Protein AF-A0A920LDJ9-F1 (afdb_monomer)

Mean predicted aligned error: 8.56 Å

Solvent-accessible surface area (backbone atoms only — not comparable to full-atom values): 13242 Å² total; per-residue (Å²): 76,77,41,47,17,67,67,54,40,52,50,41,68,71,43,94,56,58,54,66,34,36,39,32,31,62,89,58,77,94,44,65,70,59,52,51,54,36,54,75,69,71,35,48,76,42,75,34,60,63,67,60,51,50,73,74,42,90,62,85,28,80,53,34,40,34,37,31,62,62,80,78,66,37,39,60,67,56,49,53,63,68,54,57,92,59,74,59,45,39,37,41,35,45,40,51,45,53,52,33,52,47,51,10,35,36,41,25,38,35,46,78,39,68,42,68,30,39,38,32,28,69,60,70,39,39,65,94,44,73,60,18,44,59,48,12,71,58,30,64,79,80,39,53,37,28,46,22,86,47,55,64,60,55,52,52,53,42,45,76,72,63,35,48,34,35,32,61,35,76,87,37,91,42,44,56,90,80,53,91,58,62,47,36,34,34,42,37,42,34,15,85,96,72,41,54,55,67,77,58,58,74,69,36,79,42,58,20,18,80,91,68,91,65,92,66,81,74,69,61,62,36,60,47,44,40,57,53,38,48,58,39,30,77,49,32,87,86,59,82,124

pLDDT: mean 90.37, std 8.99, range [36.34, 98.56]

Nearest PDB structures (foldseek):
  1gz0-assembly4_D  TM=6.797E-01  e=7.907E-22  Escherichia coli
  1gz0-assembly4_E  TM=9.641E-01  e=1.935E-15  Escherichia coli
  5l0z-assembly1_B  TM=7.127E-01  e=6.877E-16  Sinorhizobium meliloti 1021
  3nk6-assembly1_B  TM=6.670E-01  e=1.717E-14  Streptomyces actuosus
  1zjr-assembly1_A  TM=8.418E-01  e=9.550E-12  Aquifex aeolicus

Secondary structure (DSSP, 8-state):
-EEESHHHHHHHHHTT--EEEEEEETT-SS-HHHHHHHHHTT--EEEE-HHHHHHH-SS--TTEEEEEPPPPEE-HHHHHHHHTT-SSEEEEEEES---HHHHHHHHHHHHHTT--EEEEESSSS----HHHHHHHTTGGGTS-EEEES-HHHHHHHHHHTT-EEEEE-TT-SSBGGGS--SSEEEEEEEBTTTBS-HHHHTT-SEEEB----SS-----HHHHHHHHHHHHHHT-TT---

Radius of gyration: 21.3 Å; Cα contacts (8 Å, |Δi|>4): 452; chains: 1; bounding box: 53×39×62 Å

Structure (mmCIF, N/CA/C/O backbone):
data_AF-A0A920LDJ9-F1
#
_entry.id   AF-A0A920LDJ9-F1
#
loop_
_atom_site.group_PDB
_atom_site.id
_atom_site.type_symbol
_atom_site.label_atom_id
_atom_site.label_alt_id
_atom_site.label_comp_id
_atom_site.label_asym_id
_atom_site.label_entity_id
_atom_site.label_seq_id
_atom_site.pdbx_PDB_ins_code
_atom_site.Cartn_x
_atom_site.Cartn_y
_atom_site.Cartn_z
_atom_site.occupancy
_atom_site.B_iso_or_equiv
_atom_site.auth_seq_id
_atom_site.auth_comp_id
_atom_site.auth_asym_id
_atom_site.auth_atom_id
_atom_site.pdbx_PDB_model_num
ATOM 1 N N . MET A 1 1 ? 8.151 -0.214 -15.567 1.00 76.38 1 MET A N 1
ATOM 2 C CA . MET A 1 1 ? 9.217 0.803 -15.373 1.00 76.38 1 MET A CA 1
ATOM 3 C C . MET A 1 1 ? 10.344 0.536 -16.364 1.00 76.38 1 MET A C 1
ATOM 5 O O . MET A 1 1 ? 10.210 -0.383 -17.168 1.00 76.38 1 MET A O 1
ATOM 9 N N . LYS A 1 2 ? 11.404 1.351 -16.380 1.00 85.19 2 LYS A N 1
ATOM 10 C CA . LYS A 1 2 ? 12.572 1.131 -17.244 1.00 85.19 2 LYS A CA 1
ATOM 11 C C . LYS A 1 2 ? 13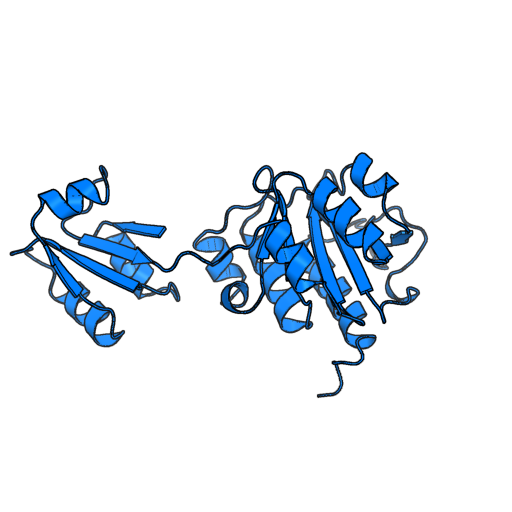.827 1.161 -16.387 1.00 85.19 2 LYS A C 1
ATOM 13 O O . LYS A 1 2 ? 14.000 2.110 -15.632 1.00 85.19 2 LYS A O 1
ATOM 18 N N . VAL A 1 3 ? 14.690 0.170 -16.552 1.00 86.56 3 VAL A N 1
ATOM 19 C CA . VAL A 1 3 ? 16.051 0.176 -16.004 1.00 86.56 3 VAL A CA 1
ATOM 20 C C . VAL A 1 3 ? 17.020 0.181 -17.174 1.00 86.56 3 VAL A C 1
ATOM 22 O O . VAL A 1 3 ? 16.784 -0.477 -18.183 1.00 86.56 3 VAL A O 1
ATOM 25 N N . TYR A 1 4 ? 18.079 0.970 -17.087 1.00 90.06 4 TYR A N 1
ATOM 26 C CA . TYR A 1 4 ? 19.023 1.177 -18.180 1.00 90.06 4 TYR A CA 1
ATOM 27 C C . TYR A 1 4 ? 20.438 1.314 -17.633 1.00 90.06 4 TYR A C 1
ATOM 29 O O . TYR A 1 4 ? 20.627 1.674 -16.476 1.00 90.06 4 TYR A O 1
ATOM 37 N N . GLY A 1 5 ? 21.432 1.024 -18.470 1.00 85.94 5 GLY A N 1
ATOM 38 C CA . GLY A 1 5 ? 22.820 0.933 -18.023 1.00 85.94 5 GLY A CA 1
ATOM 39 C C . GLY A 1 5 ? 23.167 -0.457 -17.488 1.00 85.94 5 GLY A C 1
ATOM 40 O O . GLY A 1 5 ? 22.333 -1.182 -16.950 1.00 85.94 5 GLY A O 1
ATOM 41 N N . ARG A 1 6 ? 24.427 -0.858 -17.663 1.00 90.25 6 ARG A N 1
ATOM 42 C CA . ARG A 1 6 ? 24.881 -2.237 -17.432 1.00 90.25 6 ARG A CA 1
ATOM 43 C C . ARG A 1 6 ? 24.749 -2.657 -15.971 1.00 90.25 6 ARG A C 1
ATOM 45 O O . ARG A 1 6 ? 24.202 -3.718 -15.696 1.00 90.25 6 ARG A O 1
ATOM 52 N N . ARG A 1 7 ? 25.223 -1.817 -15.042 1.00 83.88 7 ARG A N 1
ATOM 53 C CA . ARG A 1 7 ? 25.197 -2.102 -13.595 1.00 83.88 7 ARG A CA 1
ATOM 54 C C . ARG A 1 7 ? 23.769 -2.211 -13.071 1.00 83.88 7 ARG A C 1
ATOM 56 O O . ARG A 1 7 ? 23.423 -3.236 -12.499 1.00 83.88 7 ARG A O 1
ATOM 63 N N . SER A 1 8 ? 22.933 -1.219 -13.371 1.00 82.94 8 SER A N 1
ATOM 64 C CA . SER A 1 8 ? 21.533 -1.205 -12.942 1.00 82.94 8 SER A CA 1
ATOM 65 C C . SER A 1 8 ? 20.745 -2.377 -13.524 1.00 82.94 8 SER A C 1
ATOM 67 O O . SER A 1 8 ? 19.930 -2.969 -12.829 1.00 82.94 8 SER A O 1
ATOM 69 N N . VAL A 1 9 ? 21.014 -2.786 -14.771 1.00 88.00 9 VAL A N 1
ATOM 70 C CA . VAL A 1 9 ? 20.399 -3.998 -15.333 1.00 88.00 9 VAL A CA 1
ATOM 71 C C . VAL A 1 9 ? 20.892 -5.265 -14.631 1.00 88.00 9 VAL A C 1
ATOM 73 O O . VAL A 1 9 ? 20.083 -6.143 -14.356 1.00 88.00 9 VAL A O 1
ATOM 76 N N . ILE A 1 10 ? 22.181 -5.380 -14.299 1.00 87.38 10 ILE A N 1
ATOM 77 C CA . ILE A 1 10 ? 22.690 -6.523 -13.522 1.00 87.38 10 ILE A CA 1
ATOM 78 C C . ILE A 1 10 ? 22.024 -6.586 -12.144 1.00 87.38 10 ILE A C 1
ATOM 80 O O . ILE A 1 10 ? 21.657 -7.675 -11.706 1.00 87.38 10 ILE A O 1
ATOM 84 N N . GLU A 1 11 ? 21.856 -5.449 -11.473 1.00 81.19 11 GLU A N 1
ATOM 85 C CA . GLU A 1 11 ? 21.132 -5.358 -10.202 1.00 81.19 11 GLU A CA 1
ATOM 86 C C . GLU A 1 11 ? 19.665 -5.751 -10.366 1.00 81.19 11 GLU A C 1
ATOM 88 O O . GLU A 1 11 ? 19.183 -6.573 -9.595 1.00 81.19 11 GLU A O 1
ATOM 93 N N . ALA A 1 12 ? 18.994 -5.273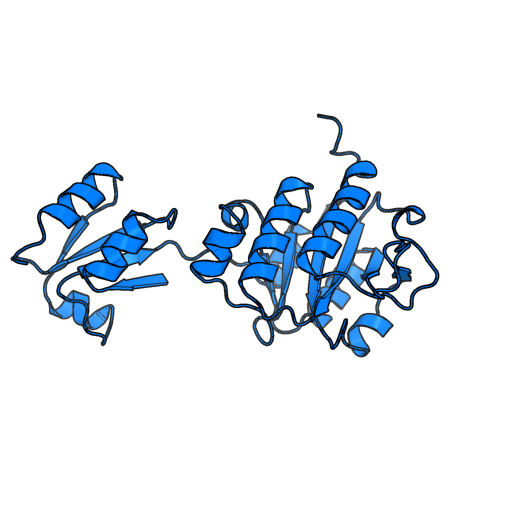 -11.418 1.00 81.38 12 ALA A N 1
ATOM 94 C CA . ALA A 1 12 ? 17.609 -5.629 -11.717 1.00 81.38 12 ALA A CA 1
ATOM 95 C C . ALA A 1 12 ? 17.425 -7.119 -12.049 1.00 81.38 12 ALA A C 1
ATOM 97 O O . ALA A 1 12 ? 16.400 -7.705 -11.731 1.00 81.38 12 ALA A O 1
ATOM 98 N N . ILE A 1 13 ? 18.412 -7.756 -12.688 1.00 83.88 13 ILE A N 1
ATOM 99 C CA . ILE A 1 13 ? 18.385 -9.204 -12.929 1.00 83.88 13 ILE A CA 1
ATOM 100 C C . ILE A 1 13 ? 18.620 -9.971 -11.623 1.00 83.88 13 ILE A C 1
ATOM 102 O O . ILE A 1 13 ? 18.093 -11.070 -11.461 1.00 83.88 13 ILE A O 1
ATOM 106 N N . LYS A 1 14 ? 19.431 -9.435 -10.704 1.00 80.31 14 LYS A N 1
ATOM 107 C CA . LYS A 1 14 ? 19.685 -10.047 -9.392 1.00 80.31 14 LYS A CA 1
ATOM 108 C C . LYS A 1 14 ? 18.512 -9.873 -8.429 1.00 80.31 14 LYS A C 1
ATOM 110 O O . LYS A 1 14 ? 18.319 -10.748 -7.595 1.00 80.31 14 LYS A O 1
ATOM 115 N N . SER A 1 15 ? 17.763 -8.781 -8.531 1.00 68.25 15 SER A N 1
ATOM 116 C CA . SER A 1 15 ? 16.552 -8.569 -7.747 1.00 68.25 15 SER A CA 1
ATOM 117 C C . SER A 1 15 ? 15.384 -9.408 -8.279 1.00 68.25 15 SER A C 1
ATOM 119 O O . SER A 1 15 ? 15.417 -9.932 -9.397 1.00 68.25 15 SER A O 1
ATOM 121 N N . ASP A 1 16 ? 14.330 -9.526 -7.472 1.00 60.97 16 ASP A N 1
ATOM 122 C CA . ASP A 1 16 ? 13.063 -10.173 -7.846 1.00 60.97 16 ASP A CA 1
ATOM 123 C C . ASP A 1 16 ? 12.172 -9.258 -8.704 1.00 60.97 16 ASP A C 1
ATOM 125 O O . ASP A 1 16 ? 10.949 -9.381 -8.727 1.00 60.97 16 ASP A O 1
ATOM 129 N N . LEU A 1 17 ? 12.776 -8.301 -9.416 1.00 67.75 17 LEU A N 1
ATOM 130 C CA . LEU A 1 17 ? 12.059 -7.474 -10.373 1.00 67.75 17 LEU A CA 1
ATOM 131 C C . LEU A 1 17 ? 11.717 -8.314 -11.602 1.00 67.75 17 LEU A C 1
ATOM 133 O O . LEU A 1 17 ? 12.593 -8.869 -12.269 1.00 67.75 17 LEU A O 1
ATOM 137 N N . GLU A 1 18 ? 10.434 -8.365 -11.942 1.00 76.62 18 GLU A N 1
ATOM 138 C CA . GLU A 1 18 ? 9.977 -9.060 -13.137 1.00 76.62 18 GLU A CA 1
ATOM 139 C C . GLU A 1 18 ? 10.348 -8.250 -14.390 1.00 76.62 18 GLU A C 1
ATOM 141 O O . GLU A 1 18 ? 9.694 -7.271 -14.769 1.00 76.62 18 GLU A O 1
ATOM 146 N N . ILE A 1 19 ? 11.444 -8.640 -15.041 1.00 86.25 19 ILE A N 1
ATOM 147 C CA . ILE A 1 19 ? 11.874 -8.047 -16.307 1.00 86.25 19 ILE A CA 1
ATOM 148 C C . ILE A 1 19 ? 11.069 -8.682 -17.443 1.00 86.25 19 ILE A C 1
ATOM 150 O O . ILE A 1 19 ? 11.307 -9.823 -17.826 1.00 86.25 19 ILE A O 1
ATOM 154 N N . GLN A 1 20 ? 10.167 -7.906 -18.044 1.00 86.69 20 GLN A N 1
ATOM 155 C CA . GLN A 1 20 ? 9.360 -8.342 -19.187 1.00 86.69 20 GLN A CA 1
ATOM 156 C C . GLN A 1 20 ? 10.200 -8.532 -20.449 1.00 86.69 20 GLN A C 1
ATOM 158 O O . GLN A 1 20 ? 9.954 -9.437 -21.243 1.00 86.69 20 GLN A O 1
ATOM 163 N N . LYS A 1 21 ? 11.145 -7.613 -20.694 1.00 92.75 21 LYS A N 1
ATOM 164 C CA . LYS A 1 21 ? 11.924 -7.604 -21.936 1.00 92.75 21 LYS A CA 1
ATOM 165 C C . LYS A 1 21 ? 13.185 -6.762 -21.828 1.00 92.75 21 LYS A C 1
ATOM 167 O O . LYS A 1 21 ? 13.128 -5.617 -21.384 1.00 92.75 21 LYS A O 1
ATOM 172 N N . ALA A 1 22 ? 14.299 -7.278 -22.332 1.00 94.50 22 ALA A N 1
ATOM 173 C CA . ALA A 1 22 ? 15.543 -6.536 -22.488 1.00 94.50 22 ALA A CA 1
ATOM 174 C C . ALA A 1 22 ? 15.746 -6.089 -23.943 1.00 94.50 22 ALA A C 1
ATOM 176 O O . ALA A 1 22 ? 15.623 -6.875 -24.883 1.00 94.50 22 ALA A O 1
ATOM 177 N N . PHE A 1 23 ? 16.105 -4.824 -24.134 1.00 96.19 23 PHE A N 1
ATOM 178 C CA . PHE A 1 23 ? 16.528 -4.250 -25.406 1.00 96.19 23 PHE A CA 1
ATOM 179 C C . PHE A 1 23 ? 18.028 -3.985 -25.358 1.00 96.19 23 PHE A C 1
ATOM 181 O O . PHE A 1 23 ? 18.488 -3.191 -24.538 1.00 96.19 23 PHE A O 1
ATOM 188 N N . ILE A 1 24 ? 18.788 -4.627 -26.242 1.00 96.50 24 ILE A N 1
ATOM 189 C CA . ILE A 1 24 ? 20.249 -4.499 -26.318 1.00 96.50 24 ILE A CA 1
ATOM 190 C C . ILE A 1 24 ? 20.616 -3.885 -27.666 1.00 96.50 24 ILE A C 1
ATOM 192 O O . ILE A 1 24 ? 20.028 -4.230 -28.688 1.00 96.50 24 ILE A O 1
ATOM 196 N N . LYS A 1 25 ? 21.580 -2.963 -27.696 1.00 96.00 25 LYS A N 1
ATOM 197 C CA . LYS A 1 25 ? 22.084 -2.383 -28.946 1.00 96.00 25 LYS A CA 1
ATOM 198 C C . LYS A 1 25 ? 22.656 -3.503 -29.828 1.00 96.00 25 LYS A C 1
ATOM 200 O O . LYS A 1 25 ? 23.434 -4.325 -29.347 1.00 96.00 25 LYS A O 1
ATOM 205 N N . LYS A 1 26 ? 22.319 -3.525 -31.120 1.00 92.94 26 LYS A N 1
ATOM 206 C CA . LYS A 1 26 ? 23.006 -4.388 -32.099 1.00 92.94 26 LYS A CA 1
ATOM 207 C C . LYS A 1 26 ? 24.522 -4.134 -32.045 1.00 92.94 26 LYS A C 1
ATOM 209 O O . LYS A 1 26 ? 24.944 -2.982 -31.949 1.00 92.94 26 LYS A O 1
ATOM 214 N N . ASN A 1 27 ? 25.317 -5.202 -32.100 1.00 88.12 27 ASN A N 1
ATOM 215 C CA . ASN A 1 27 ? 26.786 -5.163 -32.030 1.00 88.12 27 ASN A CA 1
ATOM 216 C C . ASN A 1 27 ? 27.328 -4.508 -30.741 1.00 88.12 27 ASN A C 1
ATOM 218 O O . ASN A 1 27 ? 28.347 -3.819 -30.760 1.00 88.12 27 ASN A O 1
ATOM 222 N N . ALA A 1 28 ? 26.622 -4.657 -29.614 1.00 85.75 28 ALA A N 1
ATOM 223 C CA . ALA A 1 28 ? 27.132 -4.212 -28.322 1.00 85.75 28 ALA A CA 1
ATOM 224 C C . ALA A 1 28 ? 28.311 -5.090 -27.873 1.00 85.75 28 ALA A C 1
ATOM 226 O O . ALA A 1 28 ? 28.183 -6.306 -27.800 1.00 85.75 28 ALA A O 1
ATOM 227 N N . ILE A 1 29 ? 29.430 -4.450 -27.535 1.00 87.12 29 ILE A N 1
ATOM 228 C CA . ILE A 1 29 ? 30.647 -5.100 -27.029 1.00 87.12 29 ILE A CA 1
ATOM 229 C C . ILE A 1 29 ? 30.522 -5.298 -25.510 1.00 87.12 29 ILE A C 1
ATOM 231 O O . ILE A 1 29 ? 29.949 -4.434 -24.830 1.00 87.12 29 ILE A O 1
ATOM 235 N N . ASN A 1 30 ? 31.097 -6.371 -24.959 1.00 88.31 30 ASN A N 1
ATOM 236 C CA . ASN A 1 30 ? 31.142 -6.649 -23.518 1.00 88.31 30 ASN A CA 1
ATOM 237 C C . ASN A 1 30 ? 29.730 -6.784 -22.906 1.00 88.31 30 ASN A C 1
ATOM 239 O O . ASN A 1 30 ? 29.408 -6.109 -21.924 1.00 88.31 30 ASN A O 1
ATOM 243 N N . MET A 1 31 ? 28.855 -7.567 -23.546 1.00 90.62 31 MET A N 1
ATOM 244 C CA . MET A 1 31 ? 27.470 -7.837 -23.111 1.00 90.62 31 MET A CA 1
ATOM 245 C C . MET A 1 31 ? 27.204 -9.322 -22.826 1.00 90.62 31 MET A C 1
ATOM 247 O O . MET A 1 31 ? 26.091 -9.682 -22.446 1.00 90.62 31 MET A O 1
ATOM 251 N N . GLU A 1 32 ? 28.210 -10.180 -22.983 1.00 92.50 32 GLU A N 1
ATOM 252 C CA . GLU A 1 32 ? 28.117 -11.639 -22.913 1.00 92.50 32 GLU A CA 1
ATOM 253 C C . GLU A 1 32 ? 27.580 -12.090 -21.549 1.00 92.50 32 GLU A C 1
ATOM 255 O O . GLU A 1 32 ? 26.618 -12.855 -21.481 1.00 92.50 32 GLU A O 1
ATOM 260 N N . GLU A 1 33 ? 28.127 -11.536 -20.462 1.00 91.88 33 GLU A N 1
ATOM 261 C CA . GLU A 1 33 ? 27.708 -11.850 -19.091 1.00 91.88 33 GLU A CA 1
ATOM 262 C C . GLU A 1 33 ? 26.238 -11.473 -18.831 1.00 91.88 33 GLU A C 1
ATOM 264 O O . GLU A 1 33 ? 25.481 -12.231 -18.220 1.00 91.88 33 GLU A O 1
ATOM 269 N N . ILE A 1 34 ? 25.807 -10.302 -19.312 1.00 92.31 34 ILE A N 1
ATOM 270 C CA . ILE A 1 34 ? 24.438 -9.809 -19.110 1.00 92.31 34 ILE A CA 1
ATOM 271 C C . ILE A 1 34 ? 23.452 -10.636 -19.937 1.00 92.31 34 ILE A C 1
ATOM 273 O O . ILE A 1 34 ? 22.409 -11.039 -19.423 1.00 92.31 34 ILE A O 1
ATOM 277 N N . ILE A 1 35 ? 23.792 -10.938 -21.193 1.00 94.62 35 ILE A N 1
ATOM 278 C CA . ILE A 1 35 ? 22.988 -11.799 -22.069 1.00 94.62 35 ILE A CA 1
ATOM 279 C C . ILE A 1 35 ? 22.840 -13.190 -21.451 1.00 94.62 35 ILE A C 1
ATOM 281 O O . ILE A 1 35 ? 21.733 -13.727 -21.430 1.00 94.62 35 ILE A O 1
ATOM 285 N N . PHE A 1 36 ? 23.923 -13.757 -20.913 1.00 94.19 36 PHE A N 1
ATOM 286 C CA . PHE A 1 36 ? 23.892 -15.047 -20.231 1.00 94.19 36 PHE A CA 1
ATOM 287 C C . PHE A 1 36 ? 22.925 -15.035 -19.038 1.00 94.19 36 PHE A C 1
ATOM 289 O O . PHE A 1 36 ? 22.061 -15.904 -18.932 1.00 94.19 36 PHE A O 1
ATOM 296 N N . LYS A 1 37 ? 23.003 -14.011 -18.178 1.00 92.06 37 LYS A N 1
ATOM 297 C CA . LYS A 1 37 ? 22.103 -13.854 -17.022 1.00 92.06 37 LYS A CA 1
ATOM 298 C C . LYS A 1 37 ? 20.635 -13.672 -17.426 1.00 92.06 37 LYS A C 1
ATOM 300 O O . LYS A 1 37 ? 19.763 -14.282 -16.812 1.00 92.06 37 LYS A O 1
ATOM 305 N N . LEU A 1 38 ? 20.363 -12.878 -18.465 1.00 92.62 38 LEU A N 1
ATOM 306 C CA . LEU A 1 38 ? 19.012 -12.680 -19.004 1.00 92.62 38 LEU A CA 1
ATOM 307 C C . LEU A 1 38 ? 18.426 -13.990 -19.548 1.00 92.62 38 LEU A C 1
ATOM 309 O O . LEU A 1 38 ? 17.295 -14.337 -19.215 1.00 92.62 38 LEU A O 1
ATOM 313 N N . LYS A 1 39 ? 19.216 -14.750 -20.319 1.00 93.44 39 LYS A N 1
ATOM 314 C CA . LYS A 1 39 ? 18.810 -16.065 -20.834 1.00 93.44 39 LYS A CA 1
ATOM 315 C C . LYS A 1 39 ? 18.560 -17.069 -19.710 1.00 93.44 39 LYS A C 1
ATOM 317 O O . LYS A 1 39 ? 17.557 -17.768 -19.755 1.00 93.44 39 LYS A O 1
ATOM 322 N N . LYS A 1 40 ? 19.412 -17.102 -18.678 1.00 93.25 40 LYS A N 1
ATOM 323 C CA . LYS A 1 40 ? 19.244 -17.993 -17.515 1.00 93.25 40 LYS A CA 1
ATOM 324 C C . LYS A 1 40 ? 17.919 -17.757 -16.773 1.00 93.25 40 LYS A C 1
ATOM 326 O O . LYS A 1 40 ? 17.354 -18.706 -16.246 1.00 93.25 40 LYS A O 1
ATOM 331 N N . LYS A 1 41 ? 17.422 -16.514 -16.741 1.00 87.19 41 LYS A N 1
ATOM 332 C CA . LYS A 1 41 ? 16.112 -16.147 -16.166 1.00 87.19 41 LYS A CA 1
ATOM 333 C C . LYS A 1 41 ? 14.949 -16.201 -17.177 1.00 87.19 41 LYS A C 1
ATOM 335 O O . LYS A 1 41 ? 13.867 -15.724 -16.859 1.00 87.19 41 LYS A O 1
ATOM 340 N N . ASN A 1 42 ? 15.146 -16.755 -18.379 1.00 90.62 42 ASN A N 1
ATOM 341 C CA . ASN A 1 42 ? 14.144 -16.799 -19.457 1.00 90.62 42 ASN A CA 1
ATOM 342 C C . ASN A 1 42 ? 13.569 -15.423 -19.846 1.00 90.62 42 ASN A C 1
ATOM 344 O O . ASN A 1 42 ? 12.431 -15.316 -20.297 1.00 90.62 42 ASN A O 1
ATOM 348 N N . ILE A 1 43 ? 14.359 -14.357 -19.700 1.00 90.69 43 ILE A N 1
ATOM 349 C CA . ILE A 1 43 ? 13.922 -13.004 -20.045 1.00 90.69 43 ILE A CA 1
ATOM 350 C C . ILE A 1 43 ? 14.062 -12.800 -21.562 1.00 90.69 43 ILE A C 1
ATOM 352 O O . ILE A 1 43 ? 15.166 -12.957 -22.096 1.00 90.69 43 ILE A O 1
ATOM 356 N N . PRO A 1 44 ? 13.000 -12.385 -22.277 1.00 92.50 44 PRO A N 1
ATOM 357 C CA . PRO A 1 44 ? 13.067 -12.092 -23.705 1.00 92.50 44 PRO A CA 1
ATOM 358 C C . PRO A 1 44 ? 14.073 -10.981 -24.033 1.00 92.50 44 PRO A C 1
ATOM 360 O O . PRO A 1 44 ? 14.034 -9.892 -23.455 1.00 92.50 44 PRO A O 1
ATOM 363 N N . ILE A 1 45 ? 14.939 -11.223 -25.021 1.00 96.31 45 ILE A N 1
ATOM 364 C CA . ILE A 1 45 ? 15.957 -10.266 -25.481 1.00 96.31 45 ILE A CA 1
ATOM 365 C C . ILE A 1 45 ? 15.626 -9.809 -26.903 1.00 96.31 45 ILE A C 1
ATOM 367 O O . ILE A 1 45 ? 15.257 -10.604 -27.763 1.00 96.31 45 ILE A O 1
ATOM 371 N N . SER A 1 46 ? 15.767 -8.515 -27.183 1.00 96.56 46 SER A N 1
ATOM 372 C CA . SER A 1 46 ? 15.681 -7.966 -28.537 1.00 96.56 46 SER A CA 1
ATOM 373 C C . SER A 1 46 ? 16.877 -7.082 -28.850 1.00 96.56 46 SER A C 1
ATOM 375 O O . SER A 1 46 ? 17.111 -6.071 -28.189 1.00 96.56 46 SER A O 1
ATOM 377 N N . PHE A 1 47 ? 17.605 -7.448 -29.903 1.00 96.38 47 PHE A N 1
ATOM 378 C CA . PHE A 1 47 ? 18.703 -6.645 -30.424 1.00 96.38 47 PHE A CA 1
ATOM 379 C C . PHE A 1 47 ? 18.160 -5.539 -31.329 1.00 96.38 47 PHE A C 1
ATOM 381 O O . PHE A 1 47 ? 17.577 -5.806 -32.381 1.00 96.38 47 PHE A O 1
ATOM 388 N N . VAL A 1 48 ? 18.343 -4.286 -30.924 1.00 96.12 48 VAL A N 1
ATOM 389 C CA . VAL A 1 48 ? 17.742 -3.116 -31.571 1.00 96.12 48 VAL A CA 1
ATOM 390 C C . VAL A 1 48 ? 18.789 -2.079 -31.989 1.00 96.12 48 VAL A C 1
ATOM 392 O O . VAL A 1 48 ? 19.871 -2.019 -31.402 1.00 96.12 48 VAL A O 1
ATOM 395 N N . PRO A 1 49 ? 18.497 -1.246 -33.002 1.00 95.56 49 PRO A N 1
ATOM 396 C CA . PRO A 1 49 ? 19.310 -0.074 -33.323 1.00 95.56 49 PRO A CA 1
ATOM 397 C C . PRO A 1 49 ? 19.390 0.926 -32.154 1.00 95.56 49 PRO A C 1
ATOM 399 O O . PRO A 1 49 ? 18.525 0.939 -31.269 1.00 95.56 49 PRO A O 1
ATOM 402 N N . ILE A 1 50 ? 20.415 1.785 -32.147 1.00 93.06 50 ILE A N 1
ATOM 403 C CA . ILE A 1 50 ? 20.650 2.767 -31.071 1.00 93.06 50 ILE A CA 1
ATOM 404 C C . ILE A 1 50 ? 19.490 3.763 -30.936 1.00 93.06 50 ILE A C 1
ATOM 406 O O . ILE A 1 50 ? 19.138 4.172 -29.832 1.00 93.06 50 ILE A O 1
ATOM 410 N N . GLU A 1 51 ? 18.838 4.089 -32.046 1.00 94.12 51 GLU A N 1
ATOM 411 C CA . GLU A 1 51 ? 17.690 4.987 -32.146 1.00 94.12 51 GLU A CA 1
ATOM 412 C C . GLU A 1 51 ? 16.516 4.465 -31.314 1.00 94.12 51 GLU A C 1
ATOM 414 O O . GLU A 1 51 ? 15.814 5.238 -30.662 1.00 94.12 51 GLU A O 1
ATOM 419 N N . LYS A 1 52 ? 16.317 3.139 -31.277 1.00 91.81 52 LYS A N 1
ATOM 420 C CA . LYS A 1 52 ? 15.268 2.524 -30.457 1.00 91.81 52 LYS A CA 1
ATOM 421 C C . LYS A 1 52 ? 15.562 2.692 -28.968 1.00 91.81 52 LYS A C 1
ATOM 423 O O . LYS A 1 52 ? 14.632 2.951 -28.211 1.00 91.81 52 LYS A O 1
ATOM 428 N N . LEU A 1 53 ? 16.827 2.584 -28.553 1.00 92.19 53 LEU A N 1
ATOM 429 C CA . LEU A 1 53 ? 17.226 2.802 -27.158 1.00 92.19 53 LEU A CA 1
ATOM 430 C C . LEU A 1 53 ? 17.073 4.272 -26.754 1.00 92.19 53 LEU A C 1
ATOM 432 O O . LEU A 1 53 ? 16.497 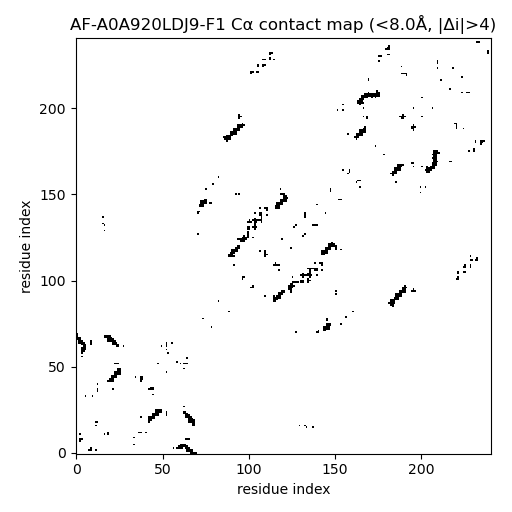4.538 -25.702 1.00 92.19 53 LEU A O 1
ATOM 436 N N . LYS A 1 54 ? 17.476 5.209 -27.623 1.00 91.06 54 LYS A N 1
ATOM 437 C CA . LYS A 1 54 ? 17.272 6.655 -27.420 1.00 91.06 54 LYS A CA 1
ATOM 438 C C . LYS A 1 54 ? 15.788 7.020 -27.284 1.00 91.06 54 LYS A C 1
ATOM 440 O O . LYS A 1 54 ? 15.433 7.839 -26.452 1.00 91.06 54 LYS A O 1
ATOM 445 N N . LYS A 1 55 ? 14.892 6.355 -28.030 1.00 91.88 55 LYS A N 1
ATOM 446 C CA . LYS A 1 55 ? 13.432 6.503 -27.849 1.00 91.88 55 LYS A CA 1
ATOM 447 C C . LYS A 1 55 ? 12.927 5.942 -26.514 1.00 91.88 55 LYS A C 1
ATOM 449 O O . LYS A 1 55 ? 11.887 6.368 -26.019 1.00 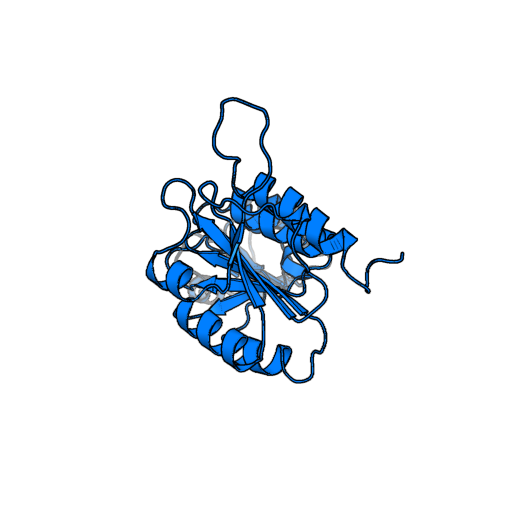91.88 55 LYS A O 1
ATOM 454 N N . LEU A 1 56 ? 13.608 4.947 -25.944 1.00 86.12 56 LEU A N 1
ATOM 455 C CA . LEU A 1 56 ? 13.219 4.359 -24.662 1.00 86.12 56 LEU A CA 1
ATOM 456 C C . LEU A 1 56 ? 13.685 5.207 -23.475 1.00 86.12 56 LEU A C 1
ATOM 458 O O . LEU A 1 56 ? 12.968 5.247 -22.473 1.00 86.12 56 LEU A O 1
ATOM 462 N N . THR A 1 57 ? 14.836 5.867 -23.562 1.00 85.75 57 THR A N 1
ATOM 463 C CA . THR A 1 57 ? 15.366 6.744 -22.512 1.00 85.75 57 THR A CA 1
ATOM 464 C C . THR A 1 57 ? 16.367 7.743 -23.090 1.00 85.75 57 THR A C 1
ATOM 466 O O . THR A 1 57 ? 17.191 7.378 -23.927 1.00 85.75 57 THR A O 1
ATOM 469 N N . ASN A 1 58 ? 16.327 8.984 -22.597 1.00 85.38 58 ASN A N 1
ATOM 470 C CA . ASN A 1 58 ? 17.313 10.020 -22.930 1.00 85.38 58 ASN A CA 1
ATOM 471 C C . ASN A 1 58 ? 18.591 9.909 -22.076 1.00 85.38 58 ASN A C 1
ATOM 473 O O . ASN A 1 58 ? 19.561 10.619 -22.320 1.00 85.38 58 ASN A O 1
ATOM 477 N N . ASN A 1 59 ? 18.598 9.024 -21.075 1.00 86.81 59 ASN A N 1
ATOM 478 C CA . ASN A 1 59 ? 19.726 8.833 -20.167 1.00 86.81 59 ASN A CA 1
ATOM 479 C C . ASN A 1 59 ? 20.804 7.914 -20.766 1.00 86.81 59 ASN A C 1
ATOM 481 O O . ASN A 1 59 ? 20.561 7.175 -21.724 1.00 86.81 59 ASN A O 1
ATOM 485 N N . ASN A 1 60 ? 22.001 7.917 -20.165 1.00 87.12 60 ASN A N 1
ATOM 486 C CA . ASN A 1 60 ? 23.111 7.060 -20.585 1.00 87.12 60 ASN A CA 1
ATOM 487 C C . ASN A 1 60 ? 22.804 5.572 -20.335 1.00 87.12 60 ASN A C 1
ATOM 489 O O . ASN A 1 60 ? 23.094 5.009 -19.282 1.00 87.12 60 ASN A O 1
ATOM 493 N N . HIS A 1 61 ? 22.217 4.924 -21.335 1.00 88.69 61 HIS A N 1
ATOM 494 C CA . HIS A 1 61 ? 21.756 3.542 -21.264 1.00 88.69 61 HIS A CA 1
ATOM 495 C C . HIS A 1 61 ? 22.865 2.500 -21.516 1.00 88.69 61 HIS A C 1
ATOM 497 O O . HIS A 1 61 ? 22.612 1.304 -21.410 1.00 88.69 61 HIS A O 1
ATOM 503 N N . GLN A 1 62 ? 24.087 2.907 -21.887 1.00 89.69 62 GLN A N 1
ATOM 504 C CA . GLN A 1 62 ? 25.244 2.012 -22.108 1.00 89.69 62 GLN A CA 1
ATOM 505 C C . GLN A 1 62 ? 24.971 0.800 -23.030 1.00 89.69 62 GLN A C 1
ATOM 507 O O . GLN A 1 62 ? 25.556 -0.275 -22.875 1.00 89.69 62 GLN A O 1
ATOM 512 N N . GLY A 1 63 ? 24.067 0.978 -23.997 1.00 92.81 63 GLY A N 1
ATOM 513 C CA . GLY A 1 63 ? 23.652 -0.062 -24.942 1.00 92.81 63 GLY A CA 1
ATOM 514 C C . GLY A 1 63 ? 22.599 -1.060 -24.441 1.00 92.81 63 GLY A C 1
ATOM 515 O O . GLY A 1 63 ? 22.345 -2.019 -25.163 1.00 92.81 63 GLY A O 1
ATOM 516 N N . ILE A 1 64 ? 21.972 -0.858 -23.275 1.00 94.69 64 ILE A N 1
ATOM 517 C CA . ILE A 1 64 ? 20.926 -1.755 -22.756 1.00 94.69 64 ILE A CA 1
ATOM 518 C C . ILE A 1 64 ? 19.803 -1.017 -22.012 1.00 94.69 64 ILE A C 1
ATOM 520 O O . ILE A 1 64 ? 20.050 -0.103 -21.225 1.00 94.69 64 ILE A O 1
ATOM 524 N N . VAL A 1 65 ? 18.559 -1.437 -22.249 1.00 93.44 65 VAL A N 1
ATOM 525 C CA . VAL A 1 65 ? 17.366 -0.985 -21.521 1.00 93.44 65 VAL A CA 1
ATOM 526 C C . VAL A 1 65 ? 16.455 -2.181 -21.258 1.00 93.44 65 VAL A C 1
ATOM 528 O O . VAL A 1 65 ? 16.046 -2.862 -22.193 1.00 93.44 65 VAL A O 1
ATOM 531 N N . CYS A 1 66 ? 16.083 -2.412 -20.007 1.00 91.06 66 CYS A N 1
ATOM 532 C CA . CYS A 1 66 ? 15.105 -3.412 -19.604 1.00 91.06 66 CYS A CA 1
ATOM 533 C C . CYS A 1 66 ? 13.753 -2.759 -19.305 1.00 91.06 66 CYS A C 1
ATOM 535 O O . CYS A 1 66 ? 13.670 -1.767 -18.576 1.00 91.06 66 CYS A O 1
ATOM 537 N N . LEU A 1 67 ? 12.687 -3.337 -19.856 1.00 88.12 67 LEU A N 1
ATOM 538 C CA . LEU A 1 67 ? 11.323 -3.104 -19.408 1.00 88.12 67 LEU A CA 1
ATOM 539 C C . LEU A 1 67 ? 11.034 -4.030 -18.243 1.00 88.12 67 LEU A C 1
ATOM 541 O O . LEU A 1 67 ? 11.164 -5.246 -18.356 1.00 88.12 67 LEU A O 1
ATOM 545 N N . ILE A 1 68 ? 10.621 -3.425 -17.144 1.00 83.62 68 ILE A N 1
ATOM 546 C CA . ILE A 1 68 ? 10.197 -4.130 -15.941 1.00 83.62 68 ILE A CA 1
ATOM 547 C C . ILE A 1 68 ? 8.685 -4.009 -15.862 1.00 83.62 68 ILE A C 1
ATOM 549 O O . ILE A 1 68 ? 8.155 -2.919 -16.145 1.00 83.62 68 ILE A O 1
ATOM 553 N N . SER A 1 69 ? 8.009 -5.094 -15.481 1.00 67.69 69 SER A N 1
ATOM 554 C CA . SER A 1 69 ? 6.578 -5.086 -15.199 1.00 67.69 69 SER A CA 1
ATOM 555 C C . SER A 1 69 ? 6.259 -3.902 -14.304 1.00 67.69 69 SER A C 1
ATOM 557 O O . SER A 1 69 ? 6.900 -3.660 -13.281 1.00 67.69 69 SER A O 1
ATOM 559 N N . LYS A 1 70 ? 5.311 -3.072 -14.744 1.00 68.75 70 LYS A N 1
ATOM 560 C CA . LYS A 1 70 ? 4.724 -2.104 -13.824 1.00 68.75 70 LYS A CA 1
ATOM 561 C C . LYS A 1 70 ? 3.914 -2.922 -12.831 1.00 68.75 70 LYS A C 1
ATOM 563 O O . LYS A 1 70 ? 3.077 -3.711 -13.258 1.00 68.75 70 LYS A O 1
ATOM 568 N N . ILE A 1 71 ? 4.142 -2.701 -11.542 1.00 75.81 71 ILE A N 1
ATOM 569 C CA . ILE A 1 71 ? 3.199 -3.154 -10.526 1.00 75.81 71 ILE A CA 1
ATOM 570 C C . ILE A 1 71 ? 1.845 -2.566 -10.891 1.00 75.81 71 ILE A C 1
ATOM 572 O O . ILE A 1 71 ? 1.721 -1.353 -11.095 1.00 75.81 71 ILE A O 1
ATOM 576 N N . LYS A 1 72 ? 0.865 -3.450 -11.077 1.00 82.25 72 LYS A N 1
ATOM 577 C CA . LYS A 1 72 ? -0.481 -3.046 -11.444 1.00 82.25 72 LYS A CA 1
ATOM 578 C C . LYS A 1 72 ? -1.087 -2.333 -10.243 1.00 82.25 72 LYS A C 1
ATOM 580 O O . LYS A 1 72 ? -1.165 -2.889 -9.155 1.00 82.25 72 LYS A O 1
ATOM 585 N N . THR A 1 73 ? -1.493 -1.093 -10.458 1.00 90.50 73 THR A N 1
ATOM 586 C CA . THR A 1 73 ? -2.283 -0.333 -9.495 1.00 90.50 73 THR A CA 1
ATOM 587 C C . THR A 1 73 ? -3.655 -0.094 -10.081 1.00 90.50 73 THR A C 1
ATOM 589 O O . THR A 1 73 ? -3.793 0.080 -11.293 1.00 90.50 73 THR A O 1
ATOM 592 N N . PHE A 1 74 ? -4.637 -0.043 -9.207 1.00 94.81 74 PHE A N 1
ATOM 593 C CA . PHE A 1 74 ? -6.041 0.101 -9.542 1.00 94.81 74 PHE A CA 1
ATOM 594 C C . PHE A 1 74 ? -6.513 1.506 -9.163 1.00 94.81 74 PHE A C 1
ATOM 596 O O . PHE A 1 74 ? -5.902 2.154 -8.317 1.00 94.81 74 PHE A O 1
ATOM 603 N N . ASN A 1 75 ? -7.543 2.019 -9.817 1.00 96.50 75 ASN A N 1
ATOM 604 C CA . ASN A 1 75 ? -8.119 3.329 -9.514 1.00 96.50 75 ASN A CA 1
ATOM 605 C C . ASN A 1 75 ? -9.364 3.195 -8.613 1.00 96.50 75 ASN A C 1
ATOM 607 O O . ASN A 1 75 ? -9.681 2.111 -8.125 1.00 96.50 75 ASN A O 1
ATOM 611 N N . LEU A 1 76 ? -10.060 4.308 -8.366 1.00 97.25 76 LEU A N 1
ATOM 612 C CA . LEU A 1 76 ? -11.261 4.331 -7.526 1.00 97.25 76 LEU A CA 1
ATOM 613 C C . LEU A 1 76 ? -12.426 3.513 -8.120 1.00 97.25 76 LEU A C 1
ATOM 615 O O . LEU A 1 76 ? -13.128 2.844 -7.372 1.00 97.25 76 LEU A O 1
ATOM 619 N N . ASN A 1 77 ? -12.604 3.508 -9.443 1.00 97.06 77 ASN A N 1
ATOM 620 C CA . ASN A 1 77 ? -13.659 2.727 -10.104 1.00 97.06 77 ASN A CA 1
ATOM 621 C C . ASN A 1 77 ? -13.366 1.224 -10.041 1.00 97.06 77 ASN A C 1
ATOM 623 O O . ASN A 1 77 ? -14.272 0.417 -9.857 1.00 97.06 77 ASN A O 1
ATOM 627 N N . ASP A 1 78 ? -12.091 0.844 -10.156 1.00 97.19 78 ASP A N 1
ATOM 628 C CA . ASP A 1 78 ? -11.670 -0.542 -9.946 1.00 97.19 78 ASP A CA 1
ATOM 629 C C . ASP A 1 78 ? -11.956 -0.989 -8.500 1.00 97.19 78 ASP A C 1
ATOM 631 O O . ASP A 1 78 ? -12.360 -2.131 -8.282 1.00 97.19 78 ASP A O 1
ATOM 635 N N . LEU A 1 79 ? -11.761 -0.094 -7.516 1.00 97.56 79 LEU A N 1
ATOM 636 C CA . LEU A 1 79 ? -12.129 -0.347 -6.121 1.00 97.56 79 LEU A CA 1
ATOM 637 C C . LEU A 1 79 ? -13.641 -0.541 -5.993 1.00 97.56 79 LEU A C 1
ATOM 639 O O . LEU A 1 79 ? -14.061 -1.553 -5.449 1.00 97.56 79 LEU A O 1
ATOM 643 N N . ASP A 1 80 ? -14.450 0.377 -6.522 1.00 97.19 80 ASP A N 1
ATOM 644 C CA . ASP A 1 80 ? -15.914 0.267 -6.496 1.00 97.19 80 ASP A CA 1
ATOM 645 C C . ASP A 1 80 ? -16.381 -1.090 -7.047 1.00 97.19 80 ASP A C 1
ATOM 647 O O . ASP A 1 80 ? -17.039 -1.857 -6.340 1.00 97.19 80 ASP A O 1
ATOM 651 N N . GLY A 1 81 ? -15.918 -1.450 -8.249 1.00 96.31 81 GLY A N 1
ATOM 652 C CA . GLY A 1 81 ? -16.224 -2.732 -8.883 1.00 96.31 81 GLY A CA 1
ATOM 653 C C . GLY A 1 81 ? -15.755 -3.949 -8.079 1.00 96.31 81 GLY A C 1
ATOM 654 O O . GLY A 1 81 ? -16.468 -4.948 -8.007 1.00 96.31 81 GLY A O 1
ATOM 655 N N . PHE A 1 82 ? -14.590 -3.881 -7.426 1.00 94.88 82 PHE A N 1
ATOM 656 C CA . PHE A 1 82 ? -14.091 -4.966 -6.573 1.00 94.88 82 PHE A CA 1
ATOM 657 C C . PHE A 1 82 ? -14.962 -5.209 -5.333 1.00 94.88 82 PHE A C 1
ATOM 659 O O . PHE A 1 82 ? -15.097 -6.351 -4.874 1.00 94.88 82 PHE A O 1
ATOM 666 N N . LEU A 1 83 ? -15.523 -4.142 -4.765 1.00 95.38 83 LEU A N 1
ATOM 667 C CA . LEU A 1 83 ? -16.287 -4.207 -3.523 1.00 95.38 83 LEU A CA 1
ATOM 668 C C . LEU A 1 83 ? -17.758 -4.595 -3.739 1.00 95.38 83 LEU A C 1
ATOM 670 O O . LEU A 1 83 ? -18.414 -5.057 -2.793 1.00 95.38 83 LEU A O 1
ATOM 674 N N . GLN A 1 84 ? -18.263 -4.482 -4.972 1.00 91.00 84 GLN A N 1
ATOM 675 C CA . GLN A 1 84 ? -19.601 -4.943 -5.335 1.00 91.00 84 GLN A CA 1
ATOM 676 C C . GLN A 1 84 ? -19.815 -6.405 -4.911 1.00 91.00 84 GLN A C 1
ATOM 678 O O . GLN A 1 84 ? -18.974 -7.282 -5.111 1.00 91.00 84 GLN A O 1
ATOM 683 N N . ASN A 1 85 ? -20.967 -6.677 -4.294 1.00 85.94 85 ASN A N 1
ATOM 684 C CA . ASN A 1 85 ? -21.397 -8.004 -3.831 1.00 85.94 85 ASN A CA 1
ATOM 685 C C . ASN A 1 85 ? -20.525 -8.673 -2.745 1.00 85.94 85 ASN A C 1
ATOM 687 O O . ASN A 1 85 ? -20.818 -9.798 -2.328 1.00 85.94 85 ASN A O 1
ATOM 691 N N . LYS A 1 86 ? -19.490 -8.008 -2.213 1.00 89.75 86 LYS A N 1
ATOM 692 C CA . LYS A 1 86 ? -18.725 -8.532 -1.070 1.00 89.75 86 LYS A CA 1
ATOM 693 C C . LYS A 1 86 ? -19.574 -8.458 0.196 1.00 89.75 86 LYS A C 1
ATOM 695 O O . LYS A 1 86 ? -20.067 -7.393 0.537 1.00 89.75 86 LYS A O 1
ATOM 700 N N . LYS A 1 87 ? -19.708 -9.559 0.941 1.00 88.81 87 LYS A N 1
ATOM 701 C CA . LYS A 1 87 ? -20.322 -9.556 2.290 1.00 88.81 87 LYS A CA 1
ATOM 702 C C . LYS A 1 87 ? -19.294 -9.332 3.406 1.00 88.81 87 LYS A C 1
ATOM 704 O O . LYS A 1 87 ? -19.601 -8.725 4.426 1.00 88.81 87 LYS A O 1
ATOM 709 N N . VAL A 1 88 ? -18.061 -9.786 3.180 1.00 92.12 88 VAL A N 1
ATOM 710 C CA . VAL A 1 88 ? -16.903 -9.621 4.068 1.00 92.12 88 VAL A CA 1
ATOM 711 C C . VAL A 1 88 ? -15.750 -9.089 3.226 1.00 92.12 88 VAL A C 1
ATOM 713 O O . VAL A 1 88 ? -15.456 -9.649 2.169 1.00 92.12 88 VAL A O 1
ATOM 716 N N . CYS A 1 89 ? -15.132 -7.998 3.675 1.00 95.12 89 CYS A N 1
ATOM 717 C CA . CYS A 1 89 ? -13.988 -7.384 3.007 1.00 95.12 89 CYS A CA 1
ATOM 718 C C . CYS A 1 89 ? -13.197 -6.534 4.005 1.00 95.12 89 CYS A C 1
ATOM 720 O O . CYS A 1 89 ? -13.793 -5.765 4.764 1.00 95.12 89 CYS A O 1
ATOM 722 N N . LYS A 1 90 ? -11.872 -6.662 3.997 1.00 96.38 90 LYS A N 1
ATOM 723 C CA . LYS A 1 90 ? -10.929 -5.936 4.850 1.00 96.38 90 LYS A CA 1
ATOM 724 C C . LYS A 1 90 ? -10.029 -5.072 3.992 1.00 96.38 90 LYS A C 1
ATOM 726 O O . LYS A 1 90 ? -9.292 -5.596 3.166 1.00 96.38 90 LYS A O 1
ATOM 731 N N . LEU A 1 91 ? -10.077 -3.763 4.195 1.00 98.25 91 LEU A N 1
ATOM 732 C CA . LEU A 1 91 ? -9.192 -2.828 3.507 1.00 98.25 91 LEU A CA 1
ATOM 733 C C . LEU A 1 91 ? -8.347 -2.057 4.510 1.00 98.25 91 LEU A C 1
ATOM 735 O O . LEU A 1 91 ? -8.782 -1.782 5.630 1.00 98.25 91 LEU A O 1
ATOM 739 N N . ILE A 1 92 ? -7.159 -1.665 4.068 1.00 98.56 92 ILE A N 1
ATOM 740 C CA . ILE A 1 92 ? -6.269 -0.785 4.817 1.00 98.56 92 ILE A CA 1
ATOM 741 C C . ILE A 1 92 ? -6.069 0.491 4.011 1.00 98.56 92 ILE A C 1
ATOM 743 O O . ILE A 1 92 ? -5.662 0.451 2.851 1.00 98.56 92 ILE A O 1
ATOM 747 N N . PHE A 1 93 ? -6.388 1.626 4.617 1.00 98.56 93 PHE A N 1
ATOM 748 C CA . PHE A 1 93 ? -6.234 2.946 4.024 1.00 98.56 93 PHE A CA 1
ATOM 749 C C . PHE A 1 93 ? -5.024 3.610 4.661 1.00 98.56 93 PHE A C 1
ATOM 751 O O . PHE A 1 93 ? -4.915 3.667 5.886 1.00 98.56 93 PHE A O 1
ATOM 758 N N . LEU A 1 94 ? -4.109 4.098 3.832 1.00 98.12 94 LEU A N 1
ATOM 759 C CA . LEU A 1 94 ? -2.881 4.731 4.297 1.00 98.12 94 LEU A CA 1
ATOM 760 C C . LEU A 1 94 ? -2.946 6.228 4.031 1.00 98.12 94 LEU A C 1
ATOM 762 O O . LEU A 1 94 ? -2.901 6.665 2.878 1.00 98.12 94 LEU A O 1
ATOM 766 N N . ASP A 1 95 ? -3.026 7.004 5.105 1.00 97.00 95 ASP A N 1
ATOM 767 C CA . ASP A 1 95 ? -3.062 8.458 5.052 1.00 97.00 95 ASP A CA 1
ATOM 768 C C . ASP A 1 95 ? -1.666 9.027 5.316 1.00 97.00 95 ASP A C 1
ATOM 770 O O . ASP A 1 95 ? -1.173 9.036 6.441 1.00 97.00 95 ASP A O 1
ATOM 774 N N . GLY A 1 96 ? -0.993 9.466 4.252 1.00 94.00 96 GLY A N 1
ATOM 775 C CA . GLY A 1 96 ? 0.293 10.154 4.368 1.00 94.00 96 GLY A CA 1
ATOM 776 C C . GLY A 1 96 ? 1.508 9.266 4.664 1.00 94.00 96 GLY A C 1
ATOM 777 O O . GLY A 1 96 ? 2.532 9.778 5.111 1.00 94.00 96 GLY A O 1
ATOM 778 N N . ILE A 1 97 ? 1.450 7.950 4.428 1.00 95.81 97 ILE A N 1
ATOM 779 C CA . ILE A 1 97 ? 2.628 7.073 4.573 1.00 95.81 97 ILE A CA 1
ATOM 780 C C . ILE A 1 97 ? 3.608 7.345 3.432 1.00 95.81 97 ILE A C 1
ATOM 782 O O . ILE A 1 97 ? 3.374 6.903 2.309 1.00 95.81 97 ILE A O 1
ATOM 786 N N . THR A 1 98 ? 4.694 8.068 3.702 1.00 94.69 98 THR A N 1
ATOM 787 C CA . THR A 1 98 ? 5.676 8.503 2.690 1.00 94.69 98 THR A CA 1
ATOM 788 C C . THR A 1 98 ? 6.935 7.642 2.619 1.00 94.69 98 THR A C 1
ATOM 790 O O . THR A 1 98 ? 7.585 7.619 1.574 1.00 94.69 98 THR A O 1
ATOM 793 N N . ASP A 1 99 ? 7.268 6.913 3.685 1.00 94.75 99 ASP A N 1
ATOM 794 C CA . ASP A 1 99 ? 8.441 6.039 3.726 1.00 94.75 99 ASP A CA 1
ATOM 795 C C . ASP A 1 99 ? 8.195 4.721 2.964 1.00 94.75 99 ASP A C 1
ATOM 797 O O . ASP A 1 99 ? 7.236 3.985 3.215 1.00 94.75 99 ASP A O 1
ATOM 801 N N . THR A 1 100 ? 9.077 4.421 2.012 1.00 91.19 100 THR A N 1
ATOM 802 C CA . THR A 1 100 ? 9.011 3.262 1.104 1.00 91.19 100 THR A CA 1
ATOM 803 C C . THR A 1 100 ? 9.219 1.929 1.820 1.00 91.19 100 THR A C 1
ATOM 805 O O . THR A 1 100 ? 8.643 0.921 1.393 1.00 91.19 100 THR A O 1
ATOM 808 N N . LYS A 1 101 ? 10.002 1.900 2.908 1.00 92.69 101 LYS A N 1
ATOM 809 C CA . LYS A 1 101 ? 10.235 0.687 3.704 1.00 92.69 101 LYS A CA 1
ATOM 810 C C . LYS A 1 101 ? 9.003 0.351 4.527 1.00 92.69 101 LYS A C 1
ATOM 812 O O . LYS A 1 101 ? 8.505 -0.765 4.409 1.00 92.69 101 LYS A O 1
ATOM 817 N N . ASN A 1 102 ? 8.473 1.325 5.265 1.00 96.06 102 ASN A N 1
ATOM 818 C CA . ASN A 1 102 ? 7.219 1.226 6.000 1.00 96.06 102 ASN A CA 1
ATOM 819 C C . ASN A 1 102 ? 6.087 0.789 5.068 1.00 96.06 102 ASN A C 1
ATOM 821 O O . ASN A 1 102 ? 5.373 -0.159 5.387 1.00 96.06 102 ASN A O 1
ATOM 825 N N . PHE A 1 103 ? 5.959 1.414 3.893 1.00 96.38 103 PHE A N 1
ATOM 826 C CA . PHE A 1 103 ? 4.919 1.051 2.934 1.00 96.38 103 PHE A CA 1
ATOM 827 C C . PHE A 1 103 ? 5.026 -0.408 2.472 1.00 96.38 103 PHE A C 1
ATOM 829 O O . PHE A 1 103 ? 4.034 -1.134 2.511 1.00 96.38 103 PHE A O 1
ATOM 836 N N . GLY A 1 104 ? 6.220 -0.877 2.093 1.00 95.19 104 GLY A N 1
ATOM 837 C CA . GLY A 1 104 ? 6.394 -2.276 1.697 1.00 95.19 104 GLY A CA 1
ATOM 838 C C . GLY A 1 104 ? 6.172 -3.264 2.846 1.00 95.19 104 GLY A C 1
ATOM 839 O O . GLY A 1 104 ? 5.519 -4.283 2.637 1.00 95.19 104 GLY A O 1
ATOM 840 N N . SER A 1 105 ? 6.607 -2.945 4.068 1.00 96.69 105 SER A N 1
ATOM 841 C CA . SER A 1 105 ? 6.322 -3.767 5.254 1.00 96.69 105 SER A CA 1
ATOM 842 C C . SER A 1 105 ? 4.821 -3.865 5.549 1.00 96.69 105 SER A C 1
ATOM 844 O O . SER A 1 105 ? 4.326 -4.948 5.851 1.00 96.69 105 SER A O 1
ATOM 846 N N . ILE A 1 106 ? 4.073 -2.765 5.405 1.00 98.19 106 ILE A N 1
ATOM 847 C CA . ILE A 1 106 ? 2.607 -2.754 5.546 1.00 98.19 106 ILE A CA 1
ATOM 848 C C . ILE A 1 106 ? 1.956 -3.648 4.484 1.00 98.19 106 ILE A C 1
ATOM 850 O O . ILE A 1 106 ? 1.064 -4.426 4.811 1.00 98.19 106 ILE A O 1
ATOM 854 N N . ILE A 1 107 ? 2.412 -3.573 3.227 1.00 97.38 107 ILE A N 1
ATOM 855 C CA . ILE A 1 107 ? 1.923 -4.436 2.139 1.00 97.38 107 ILE A CA 1
ATOM 856 C C . ILE A 1 107 ? 2.152 -5.911 2.470 1.00 97.38 107 ILE A C 1
ATOM 858 O O . ILE A 1 107 ? 1.241 -6.721 2.314 1.00 97.38 107 ILE A O 1
ATOM 862 N N . ARG A 1 108 ? 3.346 -6.253 2.965 1.00 95.62 108 ARG A N 1
ATOM 863 C CA . ARG A 1 108 ? 3.671 -7.618 3.384 1.00 95.62 108 ARG A CA 1
ATOM 864 C C . ARG A 1 108 ? 2.753 -8.103 4.499 1.00 95.62 108 ARG A C 1
ATOM 866 O O . ARG A 1 108 ? 2.187 -9.182 4.383 1.00 95.62 108 ARG A O 1
ATOM 873 N N . ASN A 1 109 ? 2.574 -7.306 5.549 1.00 97.88 109 ASN A N 1
ATOM 874 C CA . ASN A 1 109 ? 1.676 -7.655 6.649 1.00 97.88 109 ASN A CA 1
ATOM 875 C C . ASN A 1 109 ? 0.241 -7.867 6.150 1.00 97.88 109 ASN A C 1
ATOM 877 O O . ASN A 1 109 ? -0.405 -8.840 6.526 1.00 97.88 109 ASN A O 1
ATOM 881 N N . ALA A 1 110 ? -0.244 -6.976 5.285 1.00 97.69 110 ALA A N 1
ATOM 882 C CA . ALA A 1 110 ? -1.598 -7.036 4.753 1.00 97.69 110 ALA A CA 1
ATOM 883 C C . ALA A 1 110 ? -1.841 -8.326 3.962 1.00 97.69 110 ALA A C 1
ATOM 885 O O . ALA A 1 110 ? -2.848 -8.996 4.178 1.00 97.69 110 ALA A O 1
ATOM 886 N N . GLU A 1 111 ? -0.901 -8.699 3.098 1.00 94.56 111 GLU A N 1
ATOM 887 C CA . GLU A 1 111 ? -0.966 -9.949 2.343 1.00 94.56 111 GLU A CA 1
ATOM 888 C C . GLU A 1 111 ? -0.943 -11.172 3.272 1.00 94.56 111 GLU A C 1
ATOM 890 O O . GLU A 1 111 ? -1.856 -11.996 3.217 1.00 94.56 111 GLU A O 1
ATOM 895 N N . CYS A 1 112 ? 0.006 -11.226 4.213 1.00 92.56 112 CYS A N 1
ATOM 896 C CA . CYS A 1 112 ? 0.155 -12.354 5.135 1.00 92.56 112 CYS A CA 1
ATOM 897 C C . CYS A 1 112 ? -1.048 -12.544 6.076 1.00 92.56 112 CYS A C 1
ATOM 899 O O . CYS A 1 112 ? -1.354 -13.669 6.465 1.00 92.56 112 CYS A O 1
ATOM 901 N N . PHE A 1 113 ? -1.735 -11.464 6.458 1.00 95.19 113 PHE A N 1
ATOM 902 C CA . PHE A 1 113 ? -2.900 -11.512 7.350 1.00 95.19 113 PHE A CA 1
ATOM 903 C C . PHE A 1 113 ? -4.250 -11.512 6.612 1.00 95.19 113 PHE A C 1
ATOM 905 O O . PHE A 1 113 ? -5.301 -11.396 7.249 1.00 95.19 113 PHE A O 1
ATOM 912 N N . GLY A 1 114 ? -4.250 -11.677 5.285 1.00 92.94 114 GLY A N 1
ATOM 913 C CA . GLY A 1 114 ? -5.472 -11.859 4.498 1.00 92.94 114 GLY A CA 1
ATOM 914 C C . GLY A 1 114 ? -6.330 -10.598 4.366 1.00 92.94 114 GLY A C 1
ATOM 915 O O . GLY A 1 114 ? -7.561 -10.686 4.331 1.00 92.94 114 GLY A O 1
ATOM 916 N N . ILE A 1 115 ? -5.696 -9.426 4.318 1.00 96.81 115 ILE A N 1
ATOM 917 C CA . ILE A 1 115 ? -6.342 -8.168 3.937 1.00 96.81 115 ILE A CA 1
ATOM 918 C C . ILE A 1 115 ? -6.660 -8.215 2.437 1.00 96.81 115 ILE A C 1
ATOM 920 O O . ILE A 1 115 ? -5.853 -8.669 1.635 1.00 96.81 115 ILE A O 1
ATOM 924 N N . ASP A 1 116 ? -7.839 -7.733 2.042 1.00 96.50 116 ASP A N 1
ATOM 925 C CA . ASP A 1 116 ? -8.327 -7.834 0.663 1.00 96.50 116 ASP A CA 1
ATOM 926 C C . ASP A 1 116 ? -7.761 -6.735 -0.265 1.00 96.50 116 ASP A C 1
ATOM 928 O O . ASP A 1 116 ? -7.834 -6.868 -1.485 1.00 96.50 116 ASP A O 1
ATOM 932 N N . GLY A 1 117 ? -7.201 -5.650 0.282 1.00 97.56 117 GLY A N 1
ATOM 933 C CA . GLY A 1 117 ? -6.531 -4.607 -0.497 1.00 97.56 117 GLY A CA 1
ATOM 934 C C . GLY A 1 117 ? -6.040 -3.410 0.321 1.00 97.56 117 GLY A C 1
ATOM 935 O O . GLY A 1 117 ? -6.472 -3.181 1.454 1.00 97.56 117 GLY A O 1
ATOM 936 N N . ILE A 1 118 ? -5.145 -2.624 -0.283 1.00 98.38 118 ILE A N 1
ATOM 937 C CA . ILE A 1 118 ? -4.633 -1.366 0.282 1.00 98.38 118 ILE A CA 1
ATOM 938 C C . ILE A 1 118 ? -5.058 -0.190 -0.595 1.00 98.38 118 ILE A C 1
ATOM 940 O O . ILE A 1 118 ? -4.934 -0.251 -1.817 1.00 98.38 118 ILE A O 1
ATOM 944 N N . VAL A 1 119 ? -5.506 0.901 0.026 1.00 98.56 119 VAL A N 1
ATOM 945 C CA . VAL A 1 119 ? -5.885 2.143 -0.660 1.00 98.56 119 VAL A CA 1
ATOM 946 C C . VAL A 1 119 ? -4.976 3.286 -0.221 1.00 98.56 119 VAL A C 1
ATOM 948 O O . VAL A 1 119 ? -4.771 3.511 0.972 1.00 98.56 119 VAL A O 1
ATOM 951 N N . VAL A 1 120 ? -4.428 4.012 -1.194 1.00 97.56 120 VAL A N 1
ATOM 952 C CA . VAL A 1 120 ? -3.517 5.144 -0.981 1.00 97.56 120 VAL A CA 1
ATOM 953 C C . VAL A 1 120 ? -3.850 6.291 -1.937 1.00 97.56 120 VAL A C 1
ATOM 955 O O . VAL A 1 120 ? -4.317 6.062 -3.055 1.00 97.56 120 VAL A O 1
ATOM 958 N N . SER A 1 121 ? -3.554 7.530 -1.547 1.00 96.00 121 SER A N 1
ATOM 959 C CA . SER A 1 121 ? -3.588 8.670 -2.476 1.00 96.00 121 SER A CA 1
ATOM 960 C C . SER A 1 121 ? -2.454 8.577 -3.503 1.00 96.00 121 SER A C 1
ATOM 962 O O . SER A 1 121 ? -1.358 8.112 -3.186 1.00 96.00 121 SER A O 1
ATOM 964 N N . LYS A 1 122 ? -2.670 9.065 -4.731 1.00 91.75 122 LYS A N 1
ATOM 965 C CA . LYS A 1 122 ? -1.625 9.169 -5.772 1.00 91.75 122 LYS A CA 1
ATOM 966 C C . LYS A 1 122 ? -0.481 10.103 -5.361 1.00 91.75 122 LYS A C 1
ATOM 968 O O . LYS A 1 122 ? 0.656 9.897 -5.787 1.00 91.75 122 LYS A O 1
ATOM 973 N N . THR A 1 123 ? -0.787 11.119 -4.557 1.00 90.00 123 THR A N 1
ATOM 974 C CA . THR A 1 123 ? 0.154 12.108 -4.021 1.00 90.00 123 THR A CA 1
ATOM 975 C C . THR A 1 123 ? 0.238 12.002 -2.498 1.00 90.00 123 THR A C 1
ATOM 977 O O . THR A 1 123 ? -0.654 11.457 -1.852 1.00 90.00 123 THR A O 1
ATOM 980 N N . GLY A 1 124 ? 1.335 12.493 -1.914 1.00 85.56 124 GLY A N 1
ATOM 981 C CA . GLY A 1 124 ? 1.527 12.479 -0.457 1.00 85.56 124 GLY A CA 1
ATOM 982 C C . GLY A 1 124 ? 1.760 11.091 0.153 1.00 85.56 124 GLY A C 1
ATOM 983 O O . GLY A 1 124 ? 1.751 10.967 1.372 1.00 85.56 124 GLY A O 1
ATOM 984 N N . THR A 1 125 ? 1.982 10.060 -0.666 1.00 90.00 125 THR A N 1
ATOM 985 C CA . THR A 1 125 ? 2.273 8.687 -0.230 1.00 90.00 125 THR A CA 1
ATOM 986 C C . THR A 1 125 ? 3.541 8.153 -0.895 1.00 90.00 125 THR A C 1
ATOM 988 O O . THR A 1 125 ? 4.026 8.697 -1.896 1.00 90.00 125 THR A O 1
ATOM 991 N N . ALA A 1 126 ? 4.097 7.092 -0.317 1.00 88.56 126 ALA A N 1
ATOM 992 C CA . ALA A 1 126 ? 5.288 6.422 -0.798 1.00 88.56 126 ALA A CA 1
ATOM 993 C C . ALA A 1 126 ? 5.088 5.945 -2.242 1.00 88.56 126 ALA A C 1
ATOM 995 O O . ALA A 1 126 ? 4.075 5.338 -2.609 1.00 88.56 126 ALA A O 1
ATOM 996 N N . GLN A 1 127 ? 6.084 6.207 -3.085 1.00 85.38 127 GLN A N 1
ATOM 997 C CA . GLN A 1 127 ? 6.073 5.700 -4.449 1.00 85.38 127 GLN A CA 1
ATOM 998 C C . GLN A 1 127 ? 6.349 4.201 -4.453 1.00 85.38 127 GLN A C 1
ATOM 1000 O O . GLN A 1 127 ? 7.133 3.699 -3.656 1.00 85.38 127 GLN A O 1
ATOM 1005 N N . ILE A 1 128 ? 5.731 3.494 -5.398 1.00 84.62 128 ILE A N 1
ATOM 1006 C CA . ILE A 1 128 ? 6.060 2.089 -5.625 1.00 84.62 128 ILE A CA 1
ATOM 1007 C C . ILE A 1 128 ? 7.406 2.064 -6.352 1.00 84.62 128 ILE A C 1
ATOM 1009 O O . ILE A 1 128 ? 7.489 2.446 -7.521 1.00 84.62 128 ILE A O 1
ATOM 1013 N N . SER A 1 129 ? 8.447 1.663 -5.629 1.00 81.50 129 SER A N 1
ATOM 1014 C CA . SER A 1 129 ? 9.835 1.608 -6.088 1.00 81.50 129 SER A CA 1
ATOM 1015 C C . SER A 1 129 ? 10.458 0.240 -5.793 1.00 81.50 129 SER A C 1
ATOM 1017 O O . SER A 1 129 ? 9.855 -0.599 -5.123 1.00 81.50 129 SER A O 1
ATOM 1019 N N . ASP A 1 130 ? 11.691 0.023 -6.253 1.00 74.56 130 ASP A N 1
ATOM 1020 C CA . ASP A 1 130 ? 12.455 -1.200 -5.972 1.00 74.56 130 ASP A CA 1
ATOM 1021 C C . ASP A 1 130 ? 12.638 -1.437 -4.463 1.00 74.56 130 ASP A C 1
ATOM 1023 O O . ASP A 1 130 ? 12.648 -2.578 -4.000 1.00 74.56 130 ASP A O 1
ATOM 1027 N N . GLU A 1 131 ? 12.730 -0.360 -3.679 1.00 80.44 131 GLU A N 1
ATOM 1028 C CA . GLU A 1 131 ? 12.819 -0.442 -2.224 1.00 80.44 131 GLU A CA 1
ATOM 1029 C C . GLU A 1 131 ? 11.522 -0.965 -1.606 1.00 80.44 131 GLU A C 1
ATOM 1031 O O . GLU A 1 131 ? 11.585 -1.861 -0.768 1.00 80.44 131 GLU A O 1
ATOM 1036 N N . THR A 1 132 ? 10.360 -0.487 -2.069 1.00 83.69 132 THR A N 1
ATOM 1037 C CA . THR A 1 132 ? 9.046 -1.002 -1.648 1.00 83.69 132 THR A CA 1
ATOM 1038 C C . THR A 1 132 ? 8.878 -2.474 -2.016 1.00 83.69 132 THR A C 1
ATOM 1040 O O . THR A 1 132 ? 8.363 -3.260 -1.225 1.00 83.69 132 THR A O 1
ATOM 1043 N N . ILE A 1 133 ? 9.338 -2.874 -3.205 1.00 81.56 133 ILE A N 1
ATOM 1044 C CA . ILE A 1 133 ? 9.288 -4.273 -3.651 1.00 81.56 133 ILE A CA 1
ATOM 1045 C C . ILE A 1 133 ? 10.117 -5.144 -2.711 1.00 81.56 133 ILE A C 1
ATOM 1047 O O . ILE A 1 133 ? 9.618 -6.146 -2.197 1.00 81.56 133 ILE A O 1
ATOM 1051 N N . LYS A 1 134 ? 11.350 -4.719 -2.423 1.00 75.94 134 LYS A N 1
ATOM 1052 C CA . LYS A 1 134 ? 12.258 -5.432 -1.526 1.00 75.94 134 LYS A CA 1
ATOM 1053 C C . LYS A 1 134 ? 11.701 -5.536 -0.105 1.00 75.94 134 LYS A C 1
ATOM 1055 O O . LYS A 1 134 ? 11.687 -6.631 0.451 1.00 75.94 134 LYS A O 1
ATOM 1060 N N . SER A 1 135 ? 11.222 -4.436 0.479 1.00 84.62 135 SER A N 1
ATOM 1061 C CA . SER A 1 135 ? 10.659 -4.452 1.837 1.00 84.62 135 SER A CA 1
ATOM 1062 C C . SER A 1 135 ? 9.357 -5.254 1.919 1.00 84.62 135 SER A C 1
ATOM 1064 O O . SER A 1 135 ? 9.136 -5.939 2.914 1.00 84.62 135 SER A O 1
ATOM 1066 N N . SER A 1 136 ? 8.554 -5.281 0.849 1.00 83.19 136 SER A N 1
ATOM 1067 C CA . SER A 1 136 ? 7.359 -6.134 0.772 1.00 83.19 136 SER A CA 1
ATOM 1068 C C . SER A 1 136 ? 7.652 -7.625 0.581 1.00 83.19 136 SER A C 1
ATOM 1070 O O . SER A 1 136 ? 6.750 -8.443 0.724 1.00 83.19 136 SER A O 1
ATOM 1072 N N . SER A 1 137 ? 8.897 -7.998 0.253 1.00 81.12 137 SER A N 1
ATOM 1073 C CA . SER A 1 137 ? 9.284 -9.392 -0.023 1.00 81.12 137 SER A CA 1
ATOM 1074 C C . SER A 1 137 ? 8.414 -10.059 -1.105 1.00 81.12 137 SER A C 1
ATOM 1076 O O . SER A 1 137 ? 8.092 -11.237 -1.007 1.00 81.12 137 SER A O 1
ATOM 1078 N N . GLY A 1 138 ? 7.998 -9.294 -2.121 1.00 71.06 138 GLY A N 1
ATOM 1079 C CA . GLY A 1 138 ? 7.171 -9.781 -3.233 1.00 71.06 138 GLY A CA 1
ATOM 1080 C C . GLY A 1 138 ? 5.655 -9.760 -2.991 1.00 71.06 138 GLY A C 1
ATOM 1081 O O . GLY A 1 138 ? 4.900 -9.867 -3.953 1.00 71.06 138 GLY A O 1
ATOM 1082 N N . ALA A 1 139 ? 5.187 -9.516 -1.761 1.00 84.38 139 ALA A N 1
ATOM 1083 C CA . ALA A 1 139 ? 3.754 -9.452 -1.436 1.00 84.38 139 ALA A CA 1
ATOM 1084 C C . ALA A 1 139 ? 2.977 -8.414 -2.270 1.00 84.38 139 ALA A C 1
ATOM 1086 O O . ALA A 1 139 ? 1.791 -8.576 -2.554 1.00 84.38 139 ALA A O 1
ATOM 1087 N N . ILE A 1 140 ? 3.665 -7.362 -2.726 1.00 87.25 140 ILE A N 1
ATOM 1088 C CA . ILE A 1 140 ? 3.110 -6.309 -3.586 1.00 87.25 140 ILE A CA 1
ATOM 1089 C C . ILE A 1 140 ? 2.538 -6.813 -4.921 1.00 87.25 140 ILE A C 1
ATOM 1091 O O . ILE A 1 140 ? 1.756 -6.104 -5.550 1.00 87.25 140 ILE A O 1
ATOM 1095 N N . PHE A 1 141 ? 2.912 -8.016 -5.366 1.00 83.94 141 PHE A N 1
ATOM 1096 C CA . PHE A 1 141 ? 2.373 -8.626 -6.583 1.00 83.94 141 PHE A CA 1
ATOM 1097 C C . PHE A 1 141 ? 1.061 -9.391 -6.351 1.00 83.94 141 PHE A C 1
ATOM 1099 O O . PHE A 1 141 ? 0.311 -9.595 -7.305 1.00 83.94 141 PHE A O 1
ATOM 1106 N N . ASN A 1 142 ? 0.763 -9.771 -5.105 1.00 86.25 142 ASN A N 1
ATOM 1107 C CA . ASN A 1 142 ? -0.390 -10.605 -4.748 1.00 86.25 142 ASN A CA 1
ATOM 1108 C C . ASN A 1 142 ? -1.560 -9.793 -4.174 1.00 86.25 142 ASN A C 1
ATOM 1110 O O . ASN A 1 142 ? -2.701 -10.252 -4.190 1.00 86.25 142 ASN A O 1
ATOM 1114 N N . LEU A 1 143 ? -1.286 -8.588 -3.668 1.00 91.69 143 LEU A N 1
ATOM 1115 C CA . LEU A 1 143 ? -2.264 -7.736 -3.002 1.00 91.69 143 LEU A CA 1
ATOM 1116 C C . LEU A 1 143 ? -2.649 -6.542 -3.895 1.00 91.69 143 LEU A C 1
ATOM 1118 O O . LEU A 1 143 ? -1.765 -5.785 -4.306 1.00 91.69 143 LEU A O 1
ATOM 1122 N N . PRO A 1 144 ? -3.944 -6.308 -4.186 1.00 94.94 144 PRO A N 1
ATOM 1123 C CA . PRO A 1 144 ? -4.346 -5.161 -4.988 1.00 94.94 144 PRO A CA 1
ATOM 1124 C C . PRO A 1 144 ? -4.090 -3.847 -4.238 1.00 94.94 144 PRO A C 1
ATOM 1126 O O . PRO A 1 144 ? -4.524 -3.651 -3.098 1.00 94.94 144 PRO A O 1
ATOM 1129 N N . ILE A 1 145 ? -3.403 -2.927 -4.920 1.00 96.69 145 ILE A N 1
ATOM 1130 C CA . ILE A 1 145 ? -3.155 -1.564 -4.445 1.00 96.69 145 ILE A CA 1
ATOM 1131 C C . ILE A 1 145 ? -3.983 -0.589 -5.276 1.00 96.69 145 ILE A C 1
ATOM 1133 O O . ILE A 1 145 ? -3.763 -0.438 -6.483 1.00 96.69 145 ILE A O 1
ATOM 1137 N N . TYR A 1 146 ? -4.896 0.112 -4.613 1.00 97.81 146 TYR A N 1
ATOM 1138 C CA . TYR A 1 146 ? -5.740 1.138 -5.207 1.00 97.81 146 TYR A CA 1
ATOM 1139 C C . TYR A 1 146 ? -5.115 2.516 -4.975 1.00 97.81 146 TYR A C 1
ATOM 1141 O O . TYR A 1 146 ? -4.949 2.959 -3.839 1.00 97.81 146 TYR A O 1
ATOM 1149 N N . LYS A 1 147 ? -4.745 3.194 -6.063 1.00 96.00 147 LYS A N 1
ATOM 1150 C CA . LYS A 1 147 ? -4.231 4.564 -6.071 1.00 96.00 147 LYS A CA 1
ATOM 1151 C C . LYS A 1 147 ? -5.327 5.529 -6.511 1.00 96.00 147 LYS A C 1
ATOM 1153 O O . LYS A 1 147 ? -5.649 5.614 -7.698 1.00 96.00 147 LYS A O 1
ATOM 1158 N N . VAL A 1 148 ? -5.861 6.279 -5.556 1.00 96.94 148 VAL A N 1
ATOM 1159 C CA . VAL A 1 148 ? -6.972 7.221 -5.759 1.00 96.94 148 VAL A CA 1
ATOM 1160 C C . VAL A 1 148 ? -6.470 8.664 -5.791 1.00 96.94 148 VAL A C 1
ATOM 1162 O O . VAL A 1 148 ? -5.393 8.953 -5.274 1.00 96.94 148 VAL A O 1
ATOM 1165 N N . ASP A 1 149 ? -7.204 9.575 -6.429 1.00 94.75 149 ASP A N 1
ATOM 1166 C CA . ASP A 1 149 ? -6.811 10.991 -6.476 1.00 94.75 149 ASP A CA 1
ATOM 1167 C C . ASP A 1 149 ? -6.858 11.625 -5.080 1.00 94.75 149 ASP A C 1
ATOM 1169 O O . ASP A 1 149 ? -5.869 12.215 -4.639 1.00 94.75 149 ASP A O 1
ATOM 1173 N N . HIS A 1 150 ? -7.942 11.379 -4.338 1.00 95.62 150 HIS A N 1
ATOM 1174 C CA . HIS A 1 150 ? -8.071 11.755 -2.935 1.00 95.62 150 HIS A CA 1
ATOM 1175 C C . HIS A 1 150 ? -8.534 10.567 -2.091 1.00 95.62 150 HIS A C 1
ATOM 1177 O O . HIS A 1 150 ? -9.531 9.916 -2.398 1.00 95.62 150 HIS A O 1
ATOM 1183 N N . LEU A 1 151 ? -7.842 10.303 -0.977 1.00 97.12 151 LEU A N 1
ATOM 1184 C CA . LEU A 1 151 ? -8.234 9.241 -0.041 1.00 97.12 151 LEU A CA 1
ATOM 1185 C C . LEU A 1 151 ? -9.655 9.444 0.510 1.00 97.12 151 LEU A C 1
ATOM 1187 O O . LEU A 1 151 ? -10.359 8.473 0.771 1.00 97.12 151 LEU A O 1
ATOM 1191 N N . MET A 1 152 ? -10.094 10.700 0.634 1.00 97.25 152 MET A N 1
ATOM 1192 C CA . MET A 1 152 ? -11.446 11.050 1.073 1.00 97.25 152 MET A CA 1
ATOM 1193 C C . MET A 1 152 ? -12.538 10.495 0.143 1.00 97.25 152 MET A C 1
ATOM 1195 O O . MET A 1 152 ? -13.574 10.050 0.629 1.00 97.25 152 MET A O 1
ATOM 1199 N N . ASP A 1 153 ? -12.301 10.447 -1.169 1.00 97.81 153 ASP A N 1
ATOM 1200 C CA . ASP A 1 153 ? -13.276 9.904 -2.123 1.00 97.81 153 ASP A CA 1
ATOM 1201 C C . ASP A 1 153 ? -13.473 8.402 -1.892 1.00 97.81 153 ASP A C 1
ATOM 1203 O O . ASP A 1 153 ? -14.597 7.903 -1.875 1.00 97.81 153 ASP A O 1
ATOM 1207 N N . ALA A 1 154 ? -12.380 7.686 -1.610 1.00 98.19 154 ALA A N 1
ATOM 1208 C CA . ALA A 1 154 ? -12.443 6.282 -1.223 1.00 98.19 154 ALA A CA 1
ATOM 120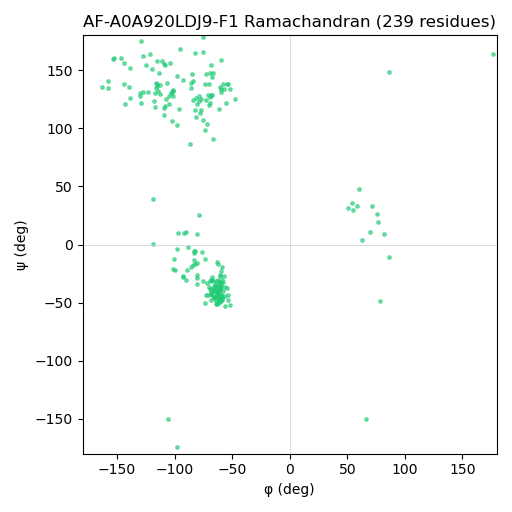9 C C . ALA A 1 154 ? -13.157 6.084 0.122 1.00 98.19 154 ALA A C 1
ATOM 1211 O O . ALA A 1 154 ? -13.879 5.104 0.278 1.00 98.19 154 ALA A O 1
ATOM 1212 N N . VAL A 1 155 ? -12.988 7.005 1.081 1.00 98.31 155 VAL A N 1
ATOM 1213 C CA . VAL A 1 155 ? -13.700 6.976 2.373 1.00 98.31 155 VAL A CA 1
ATOM 1214 C C . VAL A 1 155 ? -15.208 7.116 2.162 1.00 98.31 155 VAL A C 1
ATOM 1216 O O . VAL A 1 155 ? -15.972 6.357 2.755 1.00 98.31 155 VAL A O 1
ATOM 1219 N N . PHE A 1 156 ? -15.650 8.037 1.304 1.00 98.06 156 PHE A N 1
ATOM 1220 C CA . PHE A 1 156 ? -17.070 8.173 0.972 1.00 98.06 156 PHE A CA 1
ATOM 1221 C C . PHE A 1 156 ? -17.616 6.936 0.258 1.00 98.06 156 PHE A C 1
ATOM 1223 O O . PHE A 1 156 ? -18.662 6.429 0.659 1.00 98.06 156 PHE A O 1
ATOM 1230 N N . LEU A 1 157 ? -16.878 6.414 -0.725 1.00 98.00 157 LEU A N 1
ATOM 1231 C CA . LEU A 1 157 ? -17.255 5.216 -1.472 1.00 98.00 157 LEU A CA 1
ATOM 1232 C C . LEU A 1 157 ? -17.491 4.013 -0.548 1.00 98.00 157 LEU A C 1
ATOM 1234 O O . LEU A 1 157 ? -18.547 3.388 -0.586 1.00 98.00 157 LEU A O 1
ATOM 1238 N N . VAL A 1 158 ? -16.524 3.681 0.314 1.00 97.50 158 VAL A N 1
ATOM 1239 C CA . VAL A 1 158 ? -16.668 2.513 1.201 1.00 97.50 158 VAL A CA 1
ATOM 1240 C C . VAL A 1 158 ? -17.761 2.726 2.249 1.00 97.50 158 VAL A C 1
ATOM 1242 O O . VAL A 1 158 ? -18.424 1.763 2.636 1.00 97.50 158 VAL A O 1
ATOM 1245 N N . LYS A 1 159 ? -17.992 3.972 2.685 1.00 96.00 159 LYS A N 1
ATOM 1246 C CA . LYS A 1 159 ? -19.072 4.295 3.623 1.00 96.00 159 LYS A CA 1
ATOM 1247 C C . LYS A 1 159 ? -20.448 4.045 3.007 1.00 96.00 159 LYS A C 1
ATOM 1249 O O . LYS A 1 159 ? -21.275 3.404 3.649 1.00 96.00 159 LYS A O 1
ATOM 1254 N N . ASP A 1 160 ? -20.660 4.479 1.765 1.00 95.19 160 ASP A N 1
ATOM 1255 C CA . ASP A 1 160 ? -21.894 4.218 1.007 1.00 95.19 160 ASP A CA 1
ATOM 1256 C C . ASP A 1 160 ? -22.143 2.712 0.823 1.00 95.19 160 ASP A C 1
ATOM 1258 O O . ASP A 1 160 ? -23.257 2.212 0.964 1.00 95.19 160 ASP A O 1
ATOM 1262 N N . GLN A 1 161 ? -21.068 1.940 0.661 1.00 94.88 161 GLN A N 1
ATOM 1263 C CA . GLN A 1 161 ? -21.138 0.484 0.577 1.00 94.88 161 GLN A CA 1
ATOM 1264 C C . GLN A 1 161 ? -21.249 -0.250 1.931 1.00 94.88 161 GLN A C 1
ATOM 1266 O O . GLN A 1 161 ? -21.126 -1.485 1.978 1.00 94.88 161 GLN A O 1
ATOM 1271 N N . GLY A 1 162 ? -21.463 0.473 3.033 1.00 94.44 162 GLY A N 1
ATOM 1272 C CA . GLY A 1 162 ? -21.705 -0.094 4.361 1.00 94.44 162 GLY A CA 1
ATOM 1273 C C . GLY A 1 162 ? -20.461 -0.649 5.061 1.00 94.44 162 GLY A C 1
ATOM 1274 O O . GLY A 1 162 ? -20.575 -1.567 5.878 1.00 94.44 162 GLY A O 1
ATOM 1275 N N . PHE A 1 163 ? -19.264 -0.153 4.736 1.00 96.69 163 PHE A N 1
ATOM 1276 C CA . PHE A 1 163 ? -18.066 -0.475 5.512 1.00 96.69 163 PHE A CA 1
ATOM 1277 C C . PHE A 1 163 ? -18.069 0.264 6.847 1.00 96.69 163 PHE A C 1
ATOM 1279 O O . PHE A 1 163 ? -18.335 1.461 6.899 1.00 96.69 163 PHE A O 1
ATOM 1286 N N . LYS A 1 164 ? -17.665 -0.437 7.913 1.00 96.31 164 LYS A N 1
ATOM 1287 C CA . LYS A 1 164 ? -17.269 0.207 9.167 1.00 96.31 164 LYS A CA 1
ATOM 1288 C C . LYS A 1 164 ? -15.851 0.757 9.023 1.00 96.31 164 LYS A C 1
ATOM 1290 O O . LYS A 1 164 ? -14.934 -0.010 8.718 1.00 96.31 164 LYS A O 1
ATOM 1295 N N . ILE A 1 165 ? -15.667 2.048 9.258 1.00 97.75 165 ILE A N 1
ATOM 1296 C CA . ILE A 1 165 ? -14.393 2.754 9.109 1.00 97.75 165 ILE A CA 1
ATOM 1297 C C . ILE A 1 165 ? -13.810 3.032 10.491 1.00 97.75 165 ILE A C 1
ATOM 1299 O O . ILE A 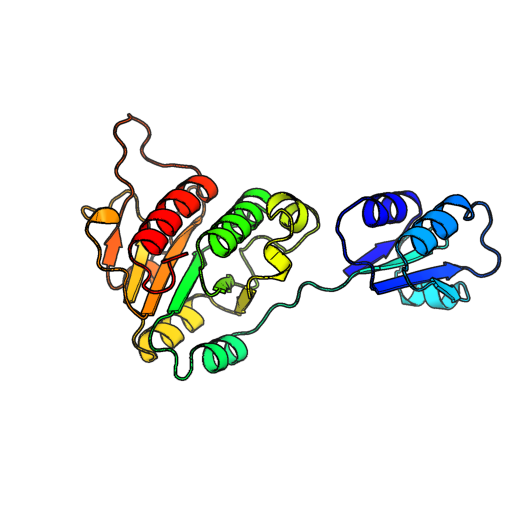1 165 ? -14.430 3.701 11.315 1.00 97.75 165 ILE A O 1
ATOM 1303 N N . LEU A 1 166 ? -12.611 2.516 10.742 1.00 97.75 166 LEU A N 1
ATOM 1304 C CA . LEU A 1 166 ? -11.936 2.594 12.032 1.00 97.75 166 LEU A CA 1
ATOM 1305 C C . LEU A 1 166 ? -10.572 3.260 11.868 1.00 97.75 166 LEU A C 1
ATOM 1307 O O . LEU A 1 166 ? -9.789 2.864 11.007 1.00 97.75 166 LEU A O 1
ATOM 1311 N N . ALA A 1 167 ? -10.264 4.234 12.713 1.00 97.62 167 ALA A N 1
ATOM 1312 C CA . ALA A 1 167 ? -8.981 4.928 12.704 1.00 97.62 167 ALA A CA 1
ATOM 1313 C C . ALA A 1 167 ? -8.074 4.450 13.841 1.00 97.62 167 ALA A C 1
ATOM 1315 O O . ALA A 1 167 ? -8.495 4.429 14.998 1.00 97.62 167 ALA A O 1
ATOM 1316 N N . ALA A 1 168 ? -6.827 4.108 13.517 1.00 96.06 168 ALA A N 1
ATOM 1317 C CA . ALA A 1 168 ? -5.802 3.879 14.529 1.00 96.06 168 ALA A CA 1
ATOM 1318 C C . ALA A 1 168 ? -5.302 5.229 15.070 1.00 96.06 168 ALA A C 1
ATOM 1320 O O . ALA A 1 168 ? -4.720 6.017 14.325 1.00 96.06 168 ALA A O 1
ATOM 1321 N N . ASP A 1 169 ? -5.538 5.485 16.354 1.00 93.44 169 ASP A N 1
ATOM 1322 C CA . ASP A 1 169 ? -5.194 6.726 17.052 1.00 93.44 169 ASP A CA 1
ATOM 1323 C C . ASP A 1 169 ? -4.757 6.393 18.485 1.00 93.44 169 ASP A C 1
ATOM 1325 O O . ASP A 1 169 ? -5.535 5.815 19.252 1.00 93.44 169 ASP A O 1
ATOM 1329 N N . GLU A 1 170 ? -3.525 6.753 18.871 1.00 88.69 170 GLU A N 1
ATOM 1330 C CA . GLU A 1 170 ? -3.014 6.493 20.223 1.00 88.69 170 GLU A CA 1
ATOM 1331 C C . GLU A 1 170 ? -3.847 7.154 21.333 1.00 88.69 170 GLU A C 1
ATOM 1333 O O . GLU A 1 170 ? -3.867 6.670 22.468 1.00 88.69 170 GLU A O 1
ATOM 1338 N N . LYS A 1 171 ? -4.597 8.212 20.999 1.00 88.62 171 LYS A N 1
ATOM 1339 C CA . LYS A 1 171 ? -5.444 8.960 21.938 1.00 88.62 171 LYS A CA 1
ATOM 1340 C C . LYS A 1 171 ? -6.798 8.303 22.177 1.00 88.62 171 LYS A C 1
ATOM 1342 O O . LYS A 1 171 ? -7.559 8.772 23.019 1.00 88.62 171 LYS A O 1
ATOM 1347 N N . SER A 1 172 ? -7.119 7.229 21.457 1.00 92.62 172 SER A N 1
ATOM 1348 C CA . SER A 1 172 ? -8.391 6.539 21.636 1.00 92.62 172 SER A CA 1
ATOM 1349 C C . SER A 1 172 ? -8.497 5.861 23.007 1.00 92.62 172 SER A C 1
ATOM 1351 O O . SER A 1 172 ? -7.524 5.353 23.573 1.00 92.62 172 SER A O 1
ATOM 1353 N N . GLU A 1 173 ? -9.712 5.793 23.541 1.00 91.75 173 GLU A N 1
ATOM 1354 C CA . GLU A 1 173 ? -10.022 5.015 24.742 1.00 91.75 173 GLU A CA 1
ATOM 1355 C C . GLU A 1 173 ? -10.219 3.527 24.422 1.00 91.75 173 GLU A C 1
ATOM 1357 O O . GLU A 1 173 ? -9.917 2.662 25.247 1.00 91.75 173 GLU A O 1
ATOM 1362 N N . LYS A 1 174 ? -10.673 3.210 23.203 1.00 95.00 174 LYS A N 1
ATOM 1363 C CA . LYS A 1 174 ? -11.007 1.846 22.785 1.00 95.00 174 LYS A CA 1
ATOM 1364 C C . LYS A 1 174 ? -9.773 1.100 22.309 1.00 95.00 174 LYS A C 1
ATOM 1366 O O . LYS A 1 174 ? -8.927 1.640 21.603 1.00 95.00 174 LYS A O 1
ATOM 1371 N N . GLN A 1 175 ? -9.695 -0.179 22.651 1.00 94.50 175 GLN A N 1
ATOM 1372 C CA . GLN A 1 175 ? -8.636 -1.065 22.177 1.00 94.50 175 GLN A CA 1
ATOM 1373 C C . GLN A 1 175 ? -9.121 -1.887 20.989 1.00 94.50 175 GLN A C 1
ATOM 1375 O O . GLN A 1 175 ? -10.277 -2.312 20.963 1.00 94.50 175 GLN A O 1
ATOM 1380 N N . ILE A 1 176 ? -8.227 -2.166 20.038 1.00 93.88 176 ILE A N 1
ATOM 1381 C CA . ILE A 1 176 ? -8.566 -2.978 18.860 1.00 93.88 176 ILE A CA 1
ATOM 1382 C C . ILE A 1 176 ? -9.124 -4.364 19.217 1.00 93.88 176 ILE A C 1
ATOM 1384 O O . ILE A 1 176 ? -10.053 -4.836 18.567 1.00 93.88 176 ILE A O 1
ATOM 1388 N N . SER A 1 177 ? -8.613 -4.982 20.282 1.00 89.25 177 SER A N 1
ATOM 1389 C CA . SER A 1 177 ? -9.048 -6.294 20.778 1.00 89.25 177 SER A CA 1
ATOM 1390 C C . SER A 1 177 ? -10.523 -6.331 21.191 1.00 89.25 177 SER A C 1
ATOM 1392 O O . SER A 1 177 ? -11.148 -7.386 21.144 1.00 89.25 177 SER A O 1
ATOM 1394 N N . GLY A 1 178 ? -11.096 -5.186 21.574 1.00 88.00 178 GLY A N 1
ATOM 1395 C CA . GLY A 1 178 ? -12.506 -5.055 21.944 1.00 88.00 178 GLY A CA 1
ATOM 1396 C C . GLY A 1 178 ? -13.440 -4.759 20.769 1.00 88.00 178 GLY A C 1
ATOM 1397 O O . GLY A 1 178 ? -14.649 -4.634 20.966 1.00 88.00 178 GLY A O 1
ATOM 1398 N N . LEU A 1 179 ? -12.917 -4.607 19.549 1.00 90.56 179 LEU A N 1
ATOM 1399 C CA . LEU A 1 179 ? -13.722 -4.254 18.385 1.00 90.56 179 LEU A CA 1
ATOM 1400 C C . LEU A 1 179 ? -14.192 -5.488 17.622 1.00 90.56 179 LEU A C 1
ATOM 1402 O O . LEU A 1 179 ? -13.437 -6.429 17.397 1.00 90.56 179 LEU A O 1
ATOM 1406 N N . SER A 1 180 ? -15.434 -5.432 17.136 1.00 87.50 180 SER A N 1
ATOM 1407 C CA . SER A 1 180 ? -15.945 -6.399 16.164 1.00 87.50 180 SER A CA 1
ATOM 1408 C C . SER A 1 180 ? -15.428 -6.069 14.765 1.00 87.50 180 SER A C 1
ATOM 1410 O O . SER A 1 180 ? -15.798 -5.052 14.169 1.00 87.50 180 SER A O 1
ATOM 1412 N N . LEU A 1 181 ? -14.588 -6.960 14.242 1.00 87.31 181 LEU A N 1
ATOM 1413 C CA . LEU A 1 181 ? -13.907 -6.859 12.955 1.00 87.31 181 LEU A CA 1
ATOM 1414 C C . LEU A 1 181 ? -14.326 -8.023 12.042 1.00 87.31 181 LEU A C 1
ATOM 1416 O O . LEU A 1 181 ? -13.502 -8.557 11.309 1.00 87.31 181 LEU A O 1
ATOM 1420 N N . LYS A 1 182 ? -15.603 -8.434 12.039 1.00 80.19 182 LYS A N 1
ATOM 1421 C CA . LYS A 1 182 ? -16.076 -9.618 11.278 1.00 80.19 182 LYS A CA 1
ATOM 1422 C C . LYS A 1 182 ? -16.602 -9.331 9.860 1.00 80.19 182 LYS A C 1
ATOM 1424 O O . LYS A 1 182 ? -16.498 -10.187 8.991 1.00 80.19 182 LYS A O 1
ATOM 1429 N N . ASN A 1 183 ? -17.106 -8.122 9.599 1.00 89.06 183 ASN A N 1
ATOM 1430 C CA . ASN A 1 183 ? -17.824 -7.790 8.352 1.00 89.06 183 ASN A CA 1
ATOM 1431 C C . ASN A 1 183 ? -16.983 -6.919 7.399 1.00 89.06 183 ASN A C 1
ATOM 1433 O O . ASN A 1 183 ? -15.761 -7.011 7.387 1.00 89.06 183 ASN A O 1
ATOM 1437 N N . LYS A 1 184 ? -17.604 -6.071 6.579 1.00 95.00 184 LYS A N 1
ATOM 1438 C CA . LYS A 1 184 ? -16.908 -5.024 5.820 1.00 95.00 184 LYS A CA 1
ATOM 1439 C C . LYS A 1 184 ? -16.221 -4.035 6.769 1.00 95.00 184 LYS A C 1
ATOM 1441 O O . LYS A 1 184 ? -16.889 -3.369 7.559 1.00 95.00 184 LYS A O 1
ATOM 1446 N N . THR A 1 185 ? -14.896 -3.948 6.722 1.00 96.06 185 THR A N 1
ATOM 1447 C CA . THR A 1 185 ? -14.123 -3.072 7.613 1.00 96.06 185 THR A CA 1
ATOM 1448 C C . THR A 1 185 ? -12.990 -2.397 6.861 1.00 96.06 185 THR A C 1
ATOM 1450 O O . THR A 1 185 ? -12.261 -3.049 6.114 1.00 96.06 185 THR A O 1
ATOM 1453 N N . VAL A 1 186 ? -12.826 -1.101 7.106 1.00 98.00 186 VAL A N 1
ATOM 1454 C CA . VAL A 1 186 ? -11.652 -0.328 6.708 1.00 98.00 186 VAL A CA 1
ATOM 1455 C C . VAL A 1 186 ? -10.901 0.088 7.961 1.00 98.00 186 VAL A C 1
ATOM 1457 O O . VAL A 1 186 ? -11.506 0.653 8.871 1.00 98.00 186 VAL A O 1
ATOM 1460 N N . ILE A 1 187 ? -9.594 -0.169 8.001 1.00 98.12 187 ILE A N 1
ATOM 1461 C CA . ILE A 1 187 ? -8.706 0.461 8.980 1.00 98.12 187 ILE A CA 1
ATOM 1462 C C . ILE A 1 187 ? -7.930 1.576 8.298 1.00 98.12 187 ILE A C 1
ATOM 1464 O O . ILE A 1 187 ? -7.329 1.355 7.248 1.00 98.12 187 ILE A O 1
ATOM 1468 N N . ILE A 1 188 ? -7.900 2.748 8.919 1.00 98.25 188 ILE A N 1
ATOM 1469 C CA . ILE A 1 188 ? -7.082 3.875 8.488 1.00 98.25 188 ILE A CA 1
ATOM 1470 C C . ILE A 1 188 ? -5.842 3.954 9.375 1.00 98.25 188 ILE A C 1
ATOM 1472 O O . ILE A 1 188 ? -5.952 3.967 10.602 1.00 98.25 188 ILE A O 1
ATOM 1476 N N . LEU A 1 189 ? -4.670 4.001 8.742 1.00 97.75 189 LEU A N 1
ATOM 1477 C CA . LEU A 1 189 ? -3.376 4.214 9.384 1.00 97.75 189 LEU A CA 1
ATOM 1478 C C . LEU A 1 189 ? -2.801 5.553 8.917 1.00 97.75 189 LEU A C 1
ATOM 1480 O O . LEU A 1 189 ? -2.783 5.836 7.718 1.00 97.75 189 LEU A O 1
ATOM 1484 N N . GLY A 1 190 ? -2.341 6.362 9.867 1.00 95.06 190 GLY A N 1
ATOM 1485 C CA . GLY A 1 190 ? -1.790 7.691 9.612 1.00 95.06 190 GLY A CA 1
ATOM 1486 C C . GLY A 1 190 ? -0.271 7.717 9.490 1.00 95.06 190 GLY A C 1
ATOM 1487 O O . GLY A 1 190 ? 0.418 6.753 9.831 1.00 95.06 190 GLY A O 1
ATOM 1488 N N . SER A 1 191 ? 0.255 8.850 9.028 1.00 90.88 191 SER A N 1
ATOM 1489 C CA . SER A 1 191 ? 1.692 9.069 8.910 1.00 90.88 191 SER A CA 1
ATOM 1490 C C . SER A 1 191 ? 2.366 9.162 10.270 1.00 90.88 191 SER A C 1
ATOM 1492 O O . SER A 1 191 ? 1.783 9.626 11.251 1.00 90.88 191 SER A O 1
ATOM 1494 N N . GLU A 1 192 ? 3.652 8.830 10.308 1.00 82.69 192 GLU A N 1
ATOM 1495 C CA . GLU A 1 192 ? 4.475 9.119 11.478 1.00 82.69 192 GLU A CA 1
ATOM 1496 C C . GLU A 1 192 ? 4.454 10.633 11.771 1.00 82.69 192 GLU A C 1
ATOM 1498 O O . GLU A 1 192 ? 4.460 11.470 10.859 1.00 82.69 192 GLU A O 1
ATOM 1503 N N . GLY A 1 193 ? 4.346 10.988 13.051 1.00 81.38 193 GLY A N 1
ATOM 1504 C CA . GLY A 1 193 ? 4.314 12.369 13.541 1.00 81.38 193 GLY A CA 1
ATOM 1505 C C . GLY A 1 193 ? 2.977 13.102 13.376 1.00 81.38 193 GLY A C 1
ATOM 1506 O O . GLY A 1 193 ? 2.510 13.706 14.335 1.00 81.38 193 GLY A O 1
ATOM 1507 N N . LYS A 1 194 ? 2.354 13.076 12.188 1.00 85.62 194 LYS A N 1
ATOM 1508 C CA . LYS A 1 194 ? 1.080 13.792 11.943 1.00 85.62 194 LYS A CA 1
ATOM 1509 C C . LYS A 1 194 ? -0.166 12.963 12.247 1.00 85.62 194 LYS A C 1
ATOM 1511 O O . LYS A 1 194 ? -1.226 13.549 12.455 1.00 85.62 194 LYS A O 1
ATOM 1516 N N . GLY A 1 195 ? -0.051 11.636 12.255 1.00 90.81 195 GLY A N 1
ATOM 1517 C CA . GLY A 1 195 ? -1.192 10.742 12.396 1.00 90.81 195 GLY A CA 1
ATOM 1518 C C . GLY A 1 195 ? -2.139 10.827 11.199 1.00 90.81 195 GLY A C 1
ATOM 1519 O O . GLY A 1 195 ? -1.720 11.062 10.063 1.00 90.81 195 GLY A O 1
ATOM 1520 N N . ILE A 1 196 ? -3.423 10.585 11.453 1.00 95.25 196 ILE A N 1
ATOM 1521 C CA . ILE A 1 196 ? -4.482 10.629 10.437 1.00 95.25 196 ILE A CA 1
ATOM 1522 C C . ILE A 1 196 ? -4.986 12.067 10.301 1.00 95.25 196 ILE A C 1
ATOM 1524 O O . ILE A 1 196 ? -5.179 12.778 11.288 1.00 95.25 196 ILE A O 1
ATOM 1528 N N . SER A 1 197 ? -5.236 12.501 9.069 1.00 95.19 197 SER A N 1
ATOM 1529 C CA . SER A 1 197 ? -5.737 13.840 8.789 1.00 95.19 197 SER A CA 1
ATOM 1530 C C . SER A 1 197 ? -7.102 14.093 9.464 1.00 95.19 197 SER A C 1
ATOM 1532 O O . SER A 1 197 ? -8.013 13.259 9.381 1.00 95.19 197 SER A O 1
ATOM 1534 N N . PRO A 1 198 ? -7.310 15.267 10.102 1.00 95.31 198 PRO A N 1
ATOM 1535 C CA . PRO A 1 198 ? -8.555 15.571 10.811 1.00 95.31 198 PRO A CA 1
ATOM 1536 C C . PRO A 1 198 ? -9.843 15.414 9.982 1.00 95.31 198 PRO A C 1
ATOM 1538 O O . PRO A 1 198 ? -10.842 14.951 10.535 1.00 95.31 198 PRO A O 1
ATOM 1541 N N . PRO A 1 199 ? -9.880 15.762 8.676 1.00 95.50 199 PRO A N 1
ATOM 1542 C CA . PRO A 1 199 ? -11.063 15.522 7.855 1.00 95.50 199 PRO A CA 1
ATOM 1543 C C . PRO A 1 199 ? -11.433 14.039 7.760 1.00 95.50 199 PRO A C 1
ATOM 1545 O O . PRO A 1 199 ? -12.618 13.715 7.804 1.00 95.50 199 PRO A O 1
ATOM 1548 N N . ILE A 1 200 ? -10.441 13.148 7.646 1.00 96.12 200 ILE A N 1
ATOM 1549 C CA . ILE A 1 200 ? -10.657 11.698 7.552 1.00 96.12 200 ILE A CA 1
ATOM 1550 C C . ILE A 1 200 ? -11.092 11.139 8.908 1.00 96.12 200 ILE A C 1
ATOM 1552 O O . ILE A 1 200 ? -12.071 10.394 8.967 1.00 96.12 200 ILE A O 1
ATOM 1556 N N . LEU A 1 201 ? -10.450 11.565 10.003 1.00 95.69 201 LEU A N 1
ATOM 1557 C CA . LEU A 1 201 ? -10.851 11.182 11.364 1.00 95.69 201 LEU A CA 1
ATOM 1558 C C . LEU A 1 201 ? -12.328 11.488 11.638 1.00 95.69 201 LEU A C 1
ATOM 1560 O O . LEU A 1 201 ? -13.048 10.629 12.135 1.00 95.69 201 LEU A O 1
ATOM 1564 N N . LYS A 1 202 ? -12.821 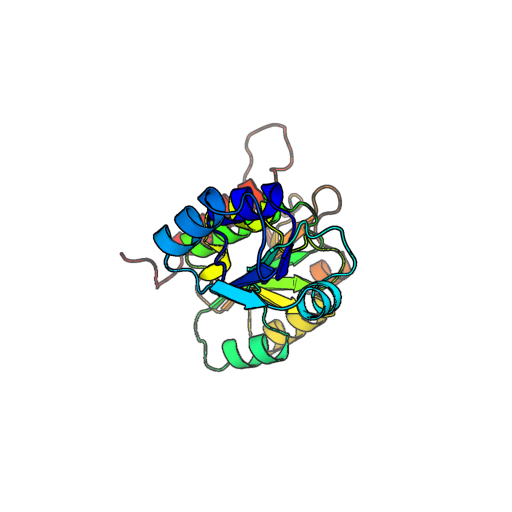12.664 11.224 1.00 96.1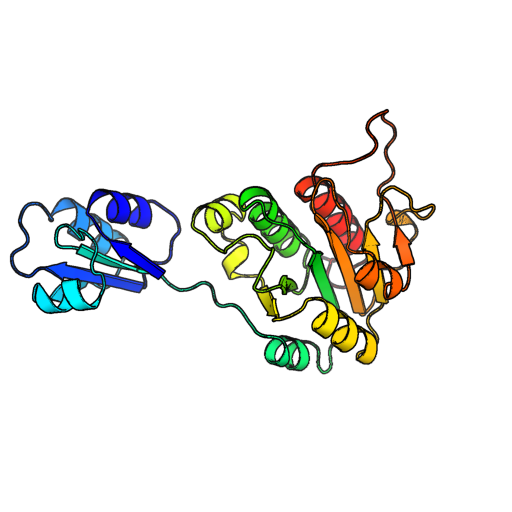9 202 LYS A N 1
ATOM 1565 C CA . LYS A 1 202 ? -14.237 13.056 11.376 1.00 96.19 202 LYS A CA 1
ATOM 1566 C C . LYS A 1 202 ? -15.230 12.164 10.619 1.00 96.19 202 LYS A C 1
ATOM 1568 O O . LYS A 1 202 ? -16.430 12.258 10.866 1.00 96.19 202 LYS A O 1
ATOM 1573 N N . LYS A 1 203 ? -14.772 11.364 9.653 1.00 96.75 203 LYS A N 1
ATOM 1574 C CA . LYS A 1 203 ? -15.615 10.449 8.866 1.00 96.75 203 LYS A CA 1
ATOM 1575 C C . LYS A 1 203 ? -15.546 9.002 9.345 1.00 96.75 203 LYS A C 1
ATOM 1577 O O . LYS A 1 203 ? -16.392 8.209 8.920 1.00 96.75 203 LYS A O 1
ATOM 1582 N N . CYS A 1 204 ? -14.587 8.684 10.214 1.00 96.62 204 CYS A N 1
ATOM 1583 C CA . CYS A 1 204 ? -14.468 7.377 10.846 1.00 96.62 204 CYS A CA 1
ATOM 1584 C C . CYS A 1 204 ? -15.639 7.148 11.805 1.00 96.62 204 CYS A C 1
ATOM 1586 O O . CYS A 1 204 ? -16.120 8.080 12.446 1.00 96.62 204 CYS A O 1
ATOM 1588 N N . ASP A 1 205 ? -16.103 5.906 11.889 1.00 96.00 205 ASP A N 1
ATOM 1589 C CA . ASP A 1 205 ? -17.178 5.522 12.805 1.00 96.00 205 ASP A CA 1
ATOM 1590 C C . ASP A 1 205 ? -16.646 5.313 14.227 1.00 96.00 205 ASP A C 1
ATOM 1592 O O . ASP A 1 205 ? -17.386 5.447 15.198 1.00 96.00 205 ASP A O 1
ATOM 1596 N N . ASP A 1 206 ? -15.361 4.972 14.351 1.00 95.06 206 ASP A N 1
ATOM 1597 C CA . ASP A 1 206 ? -14.683 4.840 15.634 1.00 95.06 206 ASP A CA 1
ATOM 1598 C C . ASP A 1 206 ? -13.178 5.087 15.508 1.00 95.06 206 ASP A C 1
ATOM 1600 O O . ASP A 1 206 ? -12.589 4.930 14.431 1.00 95.06 206 ASP A O 1
ATOM 1604 N N . THR A 1 207 ? -12.547 5.397 16.635 1.00 96.88 207 THR A N 1
ATOM 1605 C CA . THR A 1 207 ? -11.090 5.353 16.779 1.00 96.88 207 THR A CA 1
ATOM 1606 C C . THR A 1 207 ? -10.703 4.212 17.708 1.00 96.88 207 THR A C 1
ATOM 1608 O O . THR A 1 207 ? -11.511 3.749 18.515 1.00 96.88 207 THR A O 1
ATOM 1611 N N . PHE A 1 208 ? -9.467 3.740 17.601 1.00 96.88 208 PHE A N 1
ATOM 1612 C CA . PHE A 1 208 ? -8.941 2.715 18.493 1.00 96.88 208 PHE A CA 1
ATOM 1613 C C . PHE A 1 208 ? -7.431 2.814 18.643 1.00 96.88 208 PHE A C 1
ATOM 1615 O O . PHE A 1 208 ? -6.743 3.335 17.769 1.00 96.88 208 PHE A O 1
ATOM 1622 N N . LYS A 1 209 ? -6.913 2.218 19.715 1.00 95.12 209 LYS A N 1
ATOM 1623 C CA . LYS A 1 209 ? -5.480 2.082 19.968 1.00 95.12 209 LYS A CA 1
ATOM 1624 C C . LYS A 1 209 ? -5.036 0.632 20.117 1.00 95.12 209 LYS A C 1
ATOM 1626 O O . LYS A 1 209 ? -5.832 -0.283 20.355 1.00 95.12 209 LYS A O 1
ATOM 1631 N N . ILE A 1 210 ? -3.725 0.449 20.019 1.00 94.31 210 ILE A N 1
ATOM 1632 C CA . ILE A 1 210 ? -3.028 -0.745 20.497 1.00 94.31 210 ILE A CA 1
ATOM 1633 C C . ILE A 1 210 ? -2.719 -0.521 21.980 1.00 94.31 210 ILE A C 1
ATOM 1635 O O . ILE A 1 210 ? -2.266 0.556 22.362 1.00 94.31 210 ILE A O 1
ATOM 1639 N N . ALA A 1 211 ? -2.972 -1.518 22.826 1.00 90.94 211 ALA A N 1
ATOM 1640 C CA . ALA A 1 211 ? -2.608 -1.435 24.236 1.00 90.94 211 ALA A CA 1
ATOM 1641 C C . ALA A 1 211 ? -1.079 -1.498 24.392 1.00 90.94 211 ALA A C 1
ATOM 1643 O O . ALA A 1 211 ? -0.456 -2.483 23.997 1.00 90.94 211 ALA A O 1
ATOM 1644 N N . LEU A 1 212 ? -0.484 -0.454 24.974 1.00 91.44 212 LEU A N 1
ATOM 1645 C CA . LEU A 1 212 ? 0.947 -0.368 25.266 1.00 91.44 212 LEU A CA 1
ATOM 1646 C C . LEU A 1 212 ? 1.151 -0.297 26.784 1.00 91.44 212 LEU A C 1
ATOM 1648 O O . LEU A 1 212 ? 0.451 0.440 27.470 1.00 91.44 212 LEU A O 1
ATOM 1652 N N . ILE A 1 213 ? 2.098 -1.081 27.304 1.00 90.75 213 ILE A N 1
ATOM 1653 C CA . ILE A 1 213 ? 2.442 -1.121 28.741 1.00 90.75 213 ILE A CA 1
ATOM 1654 C C . ILE A 1 213 ? 3.593 -0.151 29.061 1.00 90.75 213 ILE A C 1
ATOM 1656 O O . ILE A 1 213 ? 3.733 0.324 30.185 1.00 90.75 213 ILE A O 1
ATOM 1660 N N . GLY A 1 214 ? 4.452 0.114 28.073 1.00 88.88 214 GLY A N 1
ATOM 1661 C CA . GLY A 1 214 ? 5.639 0.947 28.234 1.00 88.88 214 GLY A CA 1
ATOM 1662 C C . GLY A 1 214 ? 5.336 2.444 28.316 1.00 88.88 214 GLY A C 1
ATOM 1663 O O . GLY A 1 214 ? 4.201 2.887 28.191 1.00 88.88 214 GLY A O 1
ATOM 1664 N N . LYS A 1 215 ? 6.400 3.233 28.490 1.00 86.25 215 LYS A N 1
ATOM 1665 C CA . LYS A 1 215 ? 6.331 4.704 28.537 1.00 86.25 215 LYS A CA 1
ATOM 1666 C C . LYS A 1 215 ? 6.254 5.360 27.154 1.00 86.25 215 LYS A C 1
ATOM 1668 O O . LYS A 1 215 ? 5.966 6.544 27.062 1.00 86.25 215 LYS A O 1
ATOM 1673 N N . THR A 1 216 ? 6.583 4.621 26.096 1.00 85.69 216 THR A N 1
ATOM 1674 C CA . THR A 1 216 ? 6.514 5.122 24.721 1.00 85.69 216 THR A CA 1
ATOM 1675 C C . THR A 1 216 ? 5.071 5.086 24.240 1.00 85.69 216 THR A C 1
ATOM 1677 O O . THR A 1 216 ? 4.421 4.046 24.310 1.00 85.69 216 THR A O 1
ATOM 1680 N N . GLU A 1 217 ? 4.591 6.219 23.735 1.00 81.12 217 GLU A N 1
ATOM 1681 C CA . GLU A 1 217 ? 3.174 6.424 23.413 1.00 81.12 217 GLU A CA 1
ATOM 1682 C C . GLU A 1 217 ? 2.767 5.877 22.038 1.00 81.12 217 GLU A C 1
ATOM 1684 O O . GLU A 1 217 ? 1.580 5.740 21.755 1.00 81.12 217 GLU A O 1
ATOM 1689 N N . SER A 1 218 ? 3.730 5.530 21.179 1.00 83.25 218 SER A N 1
ATOM 1690 C CA . SER A 1 218 ? 3.453 5.047 19.828 1.00 83.25 218 SER A CA 1
ATOM 1691 C C . SER A 1 218 ? 4.458 4.003 19.343 1.00 83.25 218 SER A C 1
ATOM 1693 O O . SER A 1 218 ? 5.567 3.851 19.859 1.00 83.25 218 SER A O 1
ATOM 1695 N N . LEU A 1 219 ? 4.037 3.251 18.329 1.00 90.12 219 LEU A N 1
ATOM 1696 C CA . LEU A 1 219 ? 4.859 2.288 17.605 1.00 90.12 219 LEU A CA 1
ATOM 1697 C C . LEU A 1 219 ? 5.143 2.822 16.201 1.00 90.12 219 LEU A C 1
ATOM 1699 O O . LEU A 1 219 ? 4.345 3.573 15.641 1.00 90.12 219 LEU A O 1
ATOM 1703 N N . ASN A 1 220 ? 6.236 2.364 15.590 1.00 93.88 220 ASN A N 1
ATOM 1704 C CA . ASN A 1 220 ? 6.426 2.542 14.152 1.00 93.88 220 ASN A CA 1
ATOM 1705 C C . ASN A 1 220 ? 5.210 1.972 13.398 1.00 93.88 220 ASN A C 1
ATOM 1707 O O . ASN A 1 220 ? 4.712 0.888 13.721 1.00 93.88 220 ASN A O 1
ATOM 1711 N N . VAL A 1 221 ? 4.748 2.696 12.377 1.00 95.12 221 VAL A N 1
ATOM 1712 C CA . VAL A 1 221 ? 3.487 2.388 11.688 1.00 95.12 221 VAL A CA 1
ATOM 1713 C C . VAL A 1 221 ? 3.482 0.998 11.051 1.00 95.12 221 VAL A C 1
ATOM 1715 O O . VAL A 1 221 ? 2.450 0.328 11.042 1.00 95.12 221 VAL A O 1
ATOM 1718 N N . SER A 1 222 ? 4.633 0.510 10.576 1.00 94.50 222 SER A N 1
ATOM 1719 C CA . SER A 1 222 ? 4.722 -0.834 10.007 1.00 94.50 222 SER A CA 1
ATOM 1720 C C . SER A 1 222 ? 4.557 -1.918 11.075 1.00 94.50 222 SER A C 1
ATOM 1722 O O . SER A 1 222 ? 3.841 -2.892 10.842 1.00 94.50 222 SER A O 1
ATOM 1724 N N . VAL A 1 223 ? 5.100 -1.714 12.278 1.00 95.94 223 VAL A N 1
ATOM 1725 C CA . VAL A 1 223 ? 4.915 -2.624 13.421 1.00 95.94 223 VAL A CA 1
ATOM 1726 C C . VAL A 1 223 ? 3.468 -2.591 13.907 1.00 95.94 223 VAL A C 1
ATOM 1728 O O . VAL A 1 223 ? 2.843 -3.642 14.056 1.00 95.94 223 VAL A O 1
ATOM 1731 N N . ALA A 1 224 ? 2.912 -1.390 14.085 1.00 95.56 224 ALA A N 1
ATOM 1732 C CA . ALA A 1 224 ? 1.518 -1.205 14.475 1.00 95.56 224 ALA A CA 1
ATOM 1733 C C . ALA A 1 224 ? 0.568 -1.901 13.489 1.00 95.56 224 ALA A C 1
ATOM 1735 O O . ALA A 1 224 ? -0.339 -2.618 13.907 1.00 95.56 224 ALA A O 1
ATOM 1736 N N . SER A 1 225 ? 0.821 -1.761 12.182 1.00 97.06 225 SER A N 1
ATOM 1737 C CA . SER A 1 225 ? 0.019 -2.407 11.141 1.00 97.06 225 SER A CA 1
ATOM 1738 C C . SER A 1 225 ? -0.012 -3.931 11.279 1.00 97.06 225 SER A C 1
ATOM 1740 O O . SER A 1 225 ? -1.077 -4.523 11.144 1.00 97.06 225 SER A O 1
ATOM 1742 N N . GLY A 1 226 ? 1.116 -4.565 11.619 1.00 97.06 226 GLY A N 1
ATOM 1743 C CA . GLY A 1 226 ? 1.190 -6.014 11.805 1.00 97.06 226 GLY A CA 1
ATOM 1744 C C . GLY A 1 226 ? 0.358 -6.488 12.995 1.00 97.06 226 GLY A C 1
ATOM 1745 O O . GLY A 1 226 ? -0.418 -7.430 12.859 1.00 97.06 226 GLY A O 1
ATOM 1746 N N . ILE A 1 227 ? 0.449 -5.793 14.135 1.00 96.31 227 ILE A N 1
ATOM 1747 C CA . ILE A 1 227 ? -0.360 -6.092 15.331 1.00 96.31 227 ILE A CA 1
ATOM 1748 C C . ILE A 1 227 ? -1.853 -5.940 15.017 1.00 96.31 227 ILE A C 1
ATOM 1750 O O . ILE A 1 227 ? -2.659 -6.806 15.352 1.00 96.31 227 ILE A O 1
ATOM 1754 N N . ILE A 1 228 ? -2.213 -4.852 14.334 1.00 96.50 228 ILE A N 1
ATOM 1755 C CA . ILE A 1 228 ? -3.594 -4.546 13.956 1.00 96.50 228 ILE A CA 1
ATOM 1756 C C . ILE A 1 228 ? -4.161 -5.618 13.027 1.00 96.50 228 ILE A C 1
ATOM 1758 O O . ILE A 1 228 ? -5.244 -6.146 13.265 1.00 96.50 228 ILE A O 1
ATOM 1762 N N . MET A 1 229 ? -3.431 -5.957 11.966 1.00 96.31 229 MET A N 1
ATOM 1763 C CA . MET A 1 229 ? -3.882 -6.928 10.973 1.00 96.31 229 MET A CA 1
ATOM 1764 C C . MET A 1 229 ? -3.918 -8.352 11.533 1.00 96.31 229 MET A C 1
ATOM 1766 O O . MET A 1 229 ? -4.810 -9.114 11.171 1.00 96.31 229 MET A O 1
ATOM 1770 N N . HIS A 1 230 ? -3.027 -8.693 12.467 1.00 95.62 230 HIS A N 1
ATOM 1771 C CA . HIS A 1 230 ? -3.110 -9.947 13.209 1.00 95.62 230 HIS A CA 1
ATOM 1772 C C . HIS A 1 230 ? -4.379 -10.025 14.077 1.00 95.62 230 HIS A C 1
ATOM 1774 O O . HIS A 1 230 ? -5.033 -11.063 14.135 1.00 95.62 230 HIS A O 1
ATOM 1780 N N . GLU A 1 231 ? -4.790 -8.926 14.720 1.00 94.19 231 GLU A N 1
ATOM 1781 C CA . GLU A 1 231 ? -6.070 -8.892 15.440 1.00 94.19 231 GLU A CA 1
ATOM 1782 C C . GLU A 1 231 ? -7.263 -9.091 14.495 1.00 94.19 231 GLU A C 1
ATOM 1784 O O . GLU A 1 231 ? -8.180 -9.855 14.800 1.00 94.19 231 GLU A O 1
ATOM 1789 N N . ILE A 1 232 ? -7.228 -8.458 13.317 1.00 92.94 232 ILE A N 1
ATOM 1790 C CA . ILE A 1 232 ? -8.245 -8.655 12.275 1.00 92.94 232 ILE A CA 1
ATOM 1791 C C . ILE A 1 232 ? -8.292 -10.122 11.839 1.00 92.94 232 ILE A C 1
ATOM 1793 O O . ILE A 1 232 ? -9.386 -10.672 11.701 1.00 92.94 232 ILE A O 1
ATOM 1797 N N . SER A 1 233 ? -7.138 -10.764 11.625 1.00 91.62 233 SER A N 1
ATOM 1798 C CA . SER A 1 233 ? -7.084 -12.137 11.115 1.00 91.62 233 SER A CA 1
ATOM 1799 C C . SER A 1 233 ? -7.679 -13.147 12.097 1.00 91.62 233 SER A C 1
ATOM 1801 O O . SER A 1 233 ? -8.408 -14.035 11.663 1.00 91.62 233 SER A O 1
ATOM 1803 N N . LYS A 1 234 ? -7.499 -12.954 13.412 1.00 90.06 234 LYS A N 1
ATOM 1804 C CA . LYS A 1 234 ? -8.137 -13.785 14.456 1.00 90.06 234 LYS A CA 1
ATOM 1805 C C . LYS A 1 234 ? -9.666 -13.753 14.420 1.00 90.06 234 LYS A C 1
ATOM 1807 O O . LYS A 1 234 ? -10.315 -14.694 14.867 1.00 90.06 234 LYS A O 1
ATOM 1812 N N . GLN A 1 235 ? -10.252 -12.667 13.922 1.00 86.19 235 GLN A N 1
ATOM 1813 C CA . GLN A 1 235 ? -11.704 -12.509 13.809 1.00 86.19 235 GLN A CA 1
ATOM 1814 C C . GLN A 1 235 ? -12.230 -12.824 12.403 1.00 86.19 235 GLN A C 1
ATOM 1816 O O . GLN A 1 235 ? -13.442 -12.770 12.170 1.00 86.19 235 GLN A O 1
ATOM 1821 N N . ASN A 1 236 ? -11.339 -13.115 11.454 1.00 74.12 236 ASN A N 1
ATOM 1822 C CA . ASN A 1 236 ? -11.694 -13.293 10.059 1.00 74.12 236 ASN A CA 1
ATOM 1823 C C . ASN A 1 236 ? -12.251 -14.711 9.831 1.00 74.12 236 ASN A C 1
ATOM 1825 O O . ASN A 1 236 ? -11.529 -15.686 10.033 1.00 74.12 236 ASN A O 1
ATOM 1829 N N . PRO A 1 237 ? -13.495 -14.865 9.343 1.00 62.53 237 PRO A N 1
ATOM 1830 C CA . PRO A 1 237 ? -14.068 -16.184 9.066 1.00 62.53 237 PRO A CA 1
ATOM 1831 C C . PRO A 1 237 ? -13.324 -16.964 7.968 1.00 62.53 237 PRO A C 1
ATOM 1833 O O . PRO A 1 237 ? -13.516 -18.169 7.851 1.00 62.53 237 PRO A O 1
ATOM 1836 N N . LYS A 1 238 ? -12.467 -16.305 7.173 1.00 64.00 238 LYS A N 1
ATOM 1837 C CA . LYS A 1 238 ? -11.588 -16.961 6.187 1.00 64.00 238 LYS A CA 1
ATOM 1838 C C . LYS A 1 238 ? -10.366 -17.663 6.819 1.00 64.00 238 LYS A C 1
ATOM 1840 O O . LYS A 1 238 ? -9.611 -18.293 6.091 1.00 64.00 238 LYS A O 1
ATOM 1845 N N . GLY A 1 239 ? -10.141 -17.505 8.127 1.00 48.91 239 GLY A N 1
ATOM 1846 C CA . GLY A 1 239 ? -8.882 -17.816 8.816 1.00 48.91 239 GLY A CA 1
ATOM 1847 C C . GLY A 1 239 ? -8.723 -19.220 9.408 1.00 48.91 239 GLY A C 1
ATOM 1848 O O . GLY A 1 239 ? -7.755 -19.428 10.131 1.00 48.91 239 GLY A O 1
ATOM 1849 N N . ASN A 1 240 ? -9.611 -20.176 9.123 1.00 36.34 240 ASN A N 1
ATOM 1850 C CA . ASN A 1 240 ? -9.349 -21.579 9.464 1.00 36.34 240 ASN A CA 1
ATOM 1851 C C . ASN A 1 240 ? -8.567 -22.236 8.317 1.00 36.34 240 ASN A C 1
ATOM 1853 O O . ASN A 1 240 ? -9.172 -22.802 7.404 1.00 36.34 240 ASN A O 1
ATOM 1857 N N . LEU A 1 241 ? -7.240 -22.109 8.361 1.00 39.03 241 LEU A N 1
ATOM 1858 C CA . LEU A 1 241 ? -6.324 -23.072 7.743 1.00 39.03 241 LEU A CA 1
ATOM 1859 C C . LEU A 1 241 ? -6.008 -24.168 8.762 1.00 39.03 241 LEU A C 1
ATOM 1861 O O . LEU A 1 241 ? -5.727 -23.802 9.925 1.00 39.03 241 LEU A O 1
#

Foldseek 3Di:
DKFADDVRLVVCLVAPFAFQEKEFEPPQPPCVVVVVSCVVVVHHYDHDHPVVVCVVDVDDRS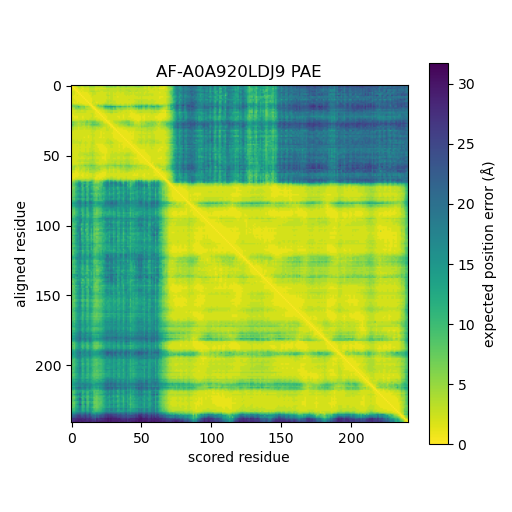RMMTDTDDLDAAELVSVLVVLPPAFAAEEEEEAQAADLLLQLLLLLLCLVLVHQAYEYEPPNHHDPDSNSCVSVVNSSNVHHYYYYNDSVVSLVSLVVVPEQEEEEDLPFPAALLPDQLETRYYYYFYYPPPTHDPVSVVSHPYYHYHDDPDPDSDDRRSVRSNVNSNSNSVNYPVNDD

Sequence (241 aa):
MKVYGRRSVIEAIKSDLEIQKAFIKKNAINMEEIIFKLKKKNIPISFVPIEKLKKLTNNNHQGIVCLISKIKTFNLNDLDGFLQNKKVCKLIFLDGITDTKNFGSIIRNAECFGIDGIVVSKTGTAQISDETIKSSSGAIFNLPIYKVDHLMDAVFLVKDQGFKILAADEKSEKQISGLSLKNKTVIILGSEGKGISPPILKKCDDTFKIALIGKTESLNVSVASGIIMHEISKQNPKGNL